Protein AF-A0A0N1H1H0-F1 (afdb_monomer_lite)

Organism: NCBI:txid1664694

pLDDT: mean 88.91, std 13.63, range [34.69, 98.0]

Foldseek 3Di:
DDALPDPDPVSVVVLVVLLVQLLVCLVVVAQGPDDLPPDDADPPDLLSLLVRLSSLLNVLSCVQHVVDPDDSVVVLVVSVVVDPDAFPDWDCDPPAIATHDPDLSVLSSLLSSLLSCLSPPVPCLLVSLSSLCNSQLNDPDLVSNVSSLSSNLSSLLNDDDPRVLVVSLVSQVVCCVVNVDDCVVSNVSSCVSVVVPPPPPPPD

Secondary structure (DSSP, 8-state):
---TTS--HHHHHHHHHHHHHHHHHHHHT---SS--TT-----SSHHHHHHHHHHHHHHHHHHHHH------HHHHHHHHHH-----SEEE--SSS-EEE-SSHHHHHHHHHHHHHHHHH-GGGHHHHHHHHHHHHHT---HHHHHHHHHHHHHHGGG--SHHHHHHHHHHHHHHHHHH----HHHHHHHHHHTT-TTTTSS--

Sequence (204 aa):
MPIFSDKSLKAAGFWNFLRKDITYALIHECPLKLRLERASSQPISDDDIANSMTLLLGRAINVVFGGHEDNVLPDIMEWRGTLSKQPFSRIDDRPFPTVRMIQDSQVAAMQYFYLAMCLLQPEERVESALEIYGLSMCSESVPVLVNSYGAMVFAAKWLQSSEEQQTLVDFLRSSERKTGWAVGALVSKLKEGWGESGAAALNR

Structure (mmCIF, N/CA/C/O backbone):
data_AF-A0A0N1H1H0-F1
#
_entry.id   AF-A0A0N1H1H0-F1
#
loop_
_atom_site.group_PDB
_atom_site.id
_atom_site.type_symbol
_atom_site.label_atom_id
_atom_site.label_alt_id
_atom_site.label_comp_id
_atom_site.label_asym_id
_atom_site.label_entity_id
_atom_site.label_seq_id
_atom_site.pdbx_PDB_ins_code
_atom_site.Cartn_x
_atom_site.Cartn_y
_atom_site.Cartn_z
_atom_site.occupancy
_atom_site.B_iso_or_equiv
_atom_site.auth_seq_id
_atom_site.auth_comp_id
_atom_site.auth_asym_id
_atom_site.auth_atom_id
_atom_site.pdbx_PDB_model_num
ATOM 1 N N . MET A 1 1 ? 11.788 -2.627 -27.299 1.00 42.31 1 MET A N 1
ATOM 2 C CA . MET A 1 1 ? 11.121 -3.247 -26.126 1.00 42.31 1 MET A CA 1
ATOM 3 C C . MET A 1 1 ? 10.892 -2.124 -25.122 1.00 42.31 1 MET A C 1
ATOM 5 O O . MET A 1 1 ? 11.832 -1.347 -24.996 1.00 42.31 1 MET A O 1
ATOM 9 N N . PRO A 1 2 ? 9.701 -1.905 -24.526 1.00 41.34 2 PRO A N 1
ATOM 10 C CA . PRO A 1 2 ? 9.495 -0.688 -23.751 1.00 41.34 2 PRO A CA 1
ATOM 11 C C . PRO A 1 2 ? 10.211 -0.828 -22.408 1.00 41.34 2 PRO A C 1
ATOM 13 O O . PRO A 1 2 ? 9.693 -1.406 -21.463 1.00 41.34 2 PRO A O 1
ATOM 16 N N . ILE A 1 3 ? 11.436 -0.320 -22.362 1.00 47.41 3 ILE A N 1
ATOM 17 C CA . ILE A 1 3 ? 12.075 0.106 -21.127 1.00 47.41 3 ILE A CA 1
ATOM 18 C C . ILE A 1 3 ? 11.236 1.301 -20.671 1.00 47.41 3 ILE A C 1
ATOM 20 O O . ILE A 1 3 ? 11.179 2.314 -21.369 1.00 47.41 3 ILE A O 1
ATOM 24 N N . PHE A 1 4 ? 10.509 1.172 -19.563 1.00 51.25 4 PHE A N 1
ATOM 25 C CA . PHE A 1 4 ? 9.648 2.245 -19.063 1.00 51.25 4 PHE A CA 1
ATOM 26 C C . PHE A 1 4 ? 10.472 3.298 -18.307 1.00 51.25 4 PHE A C 1
ATOM 28 O O . PHE A 1 4 ? 10.167 3.605 -17.167 1.00 51.25 4 PHE A O 1
ATOM 35 N N . SER A 1 5 ? 11.516 3.843 -18.941 1.00 52.38 5 SER A N 1
ATOM 36 C CA . SER A 1 5 ? 12.121 5.124 -18.534 1.00 52.38 5 SER A CA 1
ATOM 37 C C . SER A 1 5 ? 11.560 6.297 -19.351 1.00 52.38 5 SER A C 1
ATOM 39 O O . SER A 1 5 ? 11.982 7.441 -19.195 1.00 52.38 5 SER A O 1
ATOM 41 N N . ASP A 1 6 ? 10.662 6.011 -20.296 1.00 57.25 6 ASP A N 1
ATOM 42 C CA . ASP A 1 6 ? 10.101 7.004 -21.196 1.00 57.25 6 ASP A CA 1
ATOM 43 C C . ASP A 1 6 ? 8.863 7.633 -20.549 1.00 57.25 6 ASP A C 1
ATOM 45 O O . ASP A 1 6 ? 7.927 6.915 -20.179 1.00 57.25 6 ASP A O 1
ATOM 49 N N . LYS A 1 7 ? 8.814 8.970 -20.474 1.00 69.75 7 LYS A N 1
ATOM 50 C CA . LYS A 1 7 ? 7.661 9.779 -20.014 1.00 69.75 7 LYS A CA 1
ATOM 51 C C . LYS A 1 7 ? 6.474 9.703 -20.992 1.00 69.75 7 LYS A C 1
ATOM 53 O O . LYS A 1 7 ? 5.724 10.658 -21.184 1.00 69.75 7 LYS A O 1
ATOM 58 N N . SER A 1 8 ? 6.316 8.561 -21.648 1.00 83.81 8 SER A N 1
ATOM 59 C CA . SER A 1 8 ? 5.290 8.277 -22.630 1.00 83.81 8 SER A CA 1
ATOM 60 C C . SER A 1 8 ? 3.933 8.077 -21.961 1.00 83.81 8 SER A C 1
ATOM 62 O O . SER A 1 8 ? 3.815 7.527 -20.862 1.00 83.81 8 SER A O 1
ATOM 64 N N . LEU A 1 9 ? 2.872 8.423 -22.688 1.00 86.81 9 LEU A N 1
ATOM 65 C CA . LEU A 1 9 ? 1.498 8.149 -22.264 1.00 86.81 9 LEU A CA 1
ATOM 66 C C . LEU A 1 9 ? 1.256 6.650 -22.005 1.00 86.81 9 LEU A C 1
ATOM 68 O O . LEU A 1 9 ? 0.475 6.290 -21.129 1.00 86.81 9 LEU A O 1
ATOM 72 N N . LYS A 1 10 ? 1.952 5.767 -22.736 1.00 85.69 10 LYS A N 1
ATOM 73 C CA . LYS A 1 10 ? 1.869 4.312 -22.542 1.00 85.69 10 LYS A CA 1
ATOM 74 C C . LYS A 1 10 ? 2.446 3.888 -21.193 1.00 85.69 10 LYS A C 1
ATOM 76 O O . LYS A 1 10 ? 1.816 3.094 -20.503 1.00 85.69 10 LYS A O 1
ATOM 81 N N . ALA A 1 11 ? 3.605 4.432 -20.816 1.00 85.81 1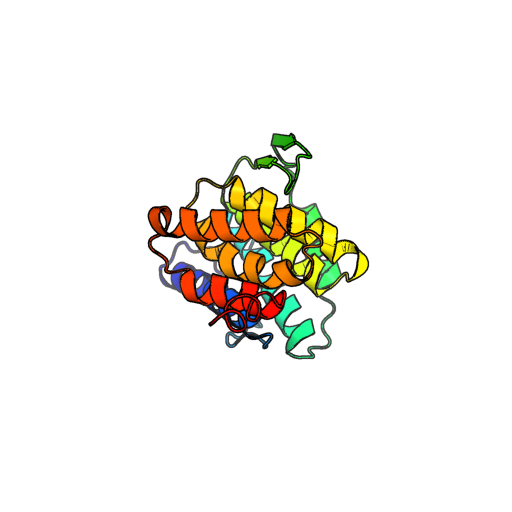1 ALA A N 1
ATOM 82 C CA . ALA A 1 11 ? 4.215 4.183 -19.513 1.00 85.81 11 ALA A CA 1
ATOM 83 C C . ALA A 1 11 ? 3.314 4.694 -18.383 1.00 85.81 11 ALA A C 1
ATOM 85 O O . ALA A 1 11 ? 2.981 3.944 -17.469 1.00 85.81 11 ALA A O 1
ATOM 86 N N . ALA A 1 12 ? 2.835 5.937 -18.491 1.00 87.38 12 ALA A N 1
ATOM 87 C CA . ALA A 1 12 ? 1.912 6.515 -17.515 1.00 87.38 12 ALA A CA 1
ATOM 88 C C . ALA A 1 12 ? 0.623 5.683 -17.377 1.00 87.38 12 ALA A C 1
ATOM 90 O O . ALA A 1 12 ? 0.168 5.407 -16.267 1.00 87.38 12 ALA A O 1
ATOM 91 N N . GLY A 1 13 ? 0.061 5.231 -18.503 1.00 91.56 13 GLY A N 1
ATOM 92 C CA . GLY A 1 13 ? -1.091 4.335 -18.531 1.00 91.56 13 GLY A CA 1
ATOM 93 C C . GLY A 1 13 ? -0.819 3.017 -17.809 1.00 91.56 13 GLY A C 1
ATOM 94 O O . GLY A 1 13 ? -1.602 2.635 -16.944 1.00 91.56 13 GLY A O 1
ATOM 95 N N . PHE A 1 14 ? 0.303 2.356 -18.109 1.00 92.12 14 PHE A N 1
ATOM 96 C CA . PHE A 1 14 ? 0.701 1.108 -17.454 1.00 92.12 14 PHE A CA 1
ATOM 97 C C . PHE A 1 14 ? 0.767 1.259 -15.931 1.00 92.12 14 PHE A C 1
ATOM 99 O O . PHE A 1 14 ? 0.106 0.505 -15.220 1.00 92.12 14 PHE A O 1
ATOM 106 N N . TRP A 1 15 ? 1.489 2.264 -15.430 1.00 92.38 15 TRP A N 1
ATOM 107 C CA . TRP A 1 15 ? 1.638 2.475 -13.989 1.00 92.38 15 TRP A CA 1
ATOM 108 C C . TRP A 1 15 ? 0.308 2.803 -13.303 1.00 92.38 15 TRP A C 1
ATOM 110 O O . TRP A 1 15 ? 0.037 2.307 -12.211 1.00 92.38 15 TRP A O 1
ATOM 120 N N . ASN A 1 16 ? -0.562 3.581 -13.951 1.00 93.00 16 ASN A N 1
ATOM 121 C CA . ASN A 1 16 ? -1.897 3.868 -13.426 1.00 93.00 16 ASN A CA 1
ATOM 122 C C . ASN A 1 16 ? -2.787 2.621 -13.372 1.00 93.00 16 ASN A C 1
ATOM 124 O O . ASN A 1 16 ? -3.485 2.413 -12.381 1.00 93.00 16 ASN A O 1
ATOM 128 N N . PHE A 1 17 ? -2.766 1.779 -14.409 1.00 95.06 17 PHE A N 1
ATOM 129 C CA . PHE A 1 17 ? -3.505 0.517 -14.396 1.00 95.06 17 PHE A CA 1
ATOM 130 C C . PHE A 1 17 ? -2.948 -0.455 -13.358 1.00 95.06 17 PHE A C 1
ATOM 132 O O . PHE A 1 17 ? -3.734 -1.077 -12.651 1.00 95.06 17 PHE A O 1
ATOM 139 N N . LEU A 1 18 ? -1.625 -0.531 -13.202 1.00 96.19 18 LEU A N 1
ATOM 140 C CA . LEU A 1 18 ? -0.994 -1.394 -12.209 1.00 96.19 18 LEU A CA 1
ATOM 141 C C . LEU A 1 18 ? -1.384 -1.020 -10.779 1.00 96.19 18 LEU A C 1
ATOM 143 O O . LEU A 1 18 ? -1.781 -1.891 -10.015 1.00 96.19 18 LEU A O 1
ATOM 147 N N . ARG A 1 19 ? -1.354 0.267 -10.416 1.00 96.31 19 ARG A N 1
ATOM 148 C CA . ARG A 1 19 ? -1.768 0.703 -9.068 1.00 96.31 19 ARG A CA 1
ATOM 149 C C . ARG A 1 19 ? -3.254 0.443 -8.793 1.00 96.31 19 ARG A C 1
ATOM 151 O O . ARG A 1 19 ? -3.622 0.088 -7.673 1.00 96.31 19 ARG A O 1
ATOM 158 N N . LYS A 1 20 ? -4.107 0.553 -9.819 1.00 95.81 20 LYS A N 1
ATOM 159 C CA . LYS A 1 20 ? -5.527 0.177 -9.719 1.00 95.81 20 LYS A CA 1
ATOM 160 C C . LYS A 1 20 ? -5.718 -1.329 -9.544 1.00 95.81 20 LYS A C 1
ATOM 162 O O . LYS A 1 20 ? -6.525 -1.732 -8.714 1.00 95.81 20 LYS A O 1
ATOM 167 N N . ASP A 1 21 ? -4.977 -2.141 -10.292 1.00 97.50 21 ASP A N 1
ATOM 168 C CA . ASP A 1 21 ? -5.016 -3.602 -10.179 1.00 97.50 21 ASP A CA 1
ATOM 169 C C . ASP A 1 21 ? -4.500 -4.068 -8.809 1.00 97.50 21 ASP A C 1
ATOM 171 O O . ASP A 1 21 ? -5.129 -4.908 -8.181 1.00 97.50 21 ASP A O 1
ATOM 175 N N . ILE A 1 22 ? -3.447 -3.435 -8.276 1.00 97.88 22 ILE A N 1
ATOM 176 C CA . ILE A 1 22 ? -2.980 -3.631 -6.892 1.00 97.88 22 ILE A CA 1
ATOM 177 C C . ILE A 1 22 ? -4.095 -3.310 -5.894 1.00 97.88 22 ILE A C 1
ATOM 179 O O . ILE A 1 22 ? -4.400 -4.129 -5.035 1.00 97.88 22 ILE A O 1
ATOM 183 N N . THR A 1 23 ? -4.745 -2.149 -6.019 1.00 96.31 23 THR A N 1
ATOM 184 C CA . THR A 1 23 ? -5.858 -1.774 -5.129 1.00 96.31 23 THR A CA 1
ATOM 185 C C . THR A 1 23 ? -6.976 -2.817 -5.169 1.00 96.31 23 THR A C 1
ATOM 187 O O . THR A 1 23 ? -7.460 -3.245 -4.123 1.00 96.31 23 THR A O 1
ATOM 190 N N . TYR A 1 24 ? -7.355 -3.267 -6.367 1.00 95.94 24 TYR A N 1
ATOM 191 C CA . TYR A 1 24 ? -8.354 -4.315 -6.547 1.00 95.94 24 TYR A CA 1
ATOM 192 C C . TYR A 1 24 ? -7.913 -5.640 -5.906 1.00 95.94 24 TYR A C 1
ATOM 194 O O . TYR A 1 24 ? -8.664 -6.228 -5.130 1.00 95.94 24 TYR A O 1
ATOM 202 N N . ALA A 1 25 ? -6.688 -6.087 -6.182 1.00 97.81 25 ALA A N 1
ATOM 203 C CA . ALA A 1 25 ? -6.115 -7.323 -5.661 1.00 97.81 25 ALA A CA 1
ATOM 204 C C . ALA A 1 25 ? -6.046 -7.349 -4.133 1.00 97.81 25 ALA A C 1
ATOM 206 O O . ALA A 1 25 ? -6.356 -8.368 -3.531 1.00 97.81 25 ALA A O 1
ATOM 207 N N . LEU A 1 26 ? -5.709 -6.226 -3.500 1.00 96.81 26 LEU A N 1
ATOM 208 C CA . LEU A 1 26 ? -5.694 -6.097 -2.043 1.00 96.81 26 LEU A CA 1
ATOM 209 C C . LEU A 1 26 ? -7.101 -6.155 -1.447 1.00 96.81 26 LEU A C 1
ATOM 211 O O . LEU A 1 26 ? -7.328 -6.840 -0.455 1.00 96.81 26 LEU A O 1
ATOM 215 N N . ILE A 1 27 ? -8.061 -5.458 -2.062 1.00 93.38 27 ILE A N 1
ATOM 216 C CA . ILE A 1 27 ? -9.451 -5.452 -1.593 1.00 93.38 27 ILE A CA 1
ATOM 217 C C . ILE A 1 27 ? -10.078 -6.839 -1.743 1.00 93.38 27 ILE A C 1
ATOM 219 O O . ILE A 1 27 ? -10.870 -7.235 -0.891 1.00 9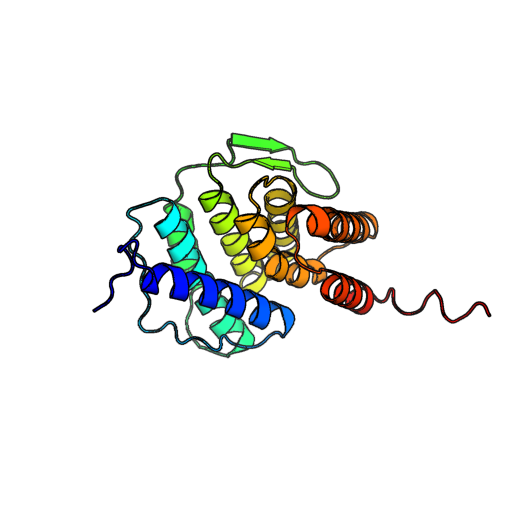3.38 27 ILE A O 1
ATOM 223 N N . HIS A 1 28 ? -9.774 -7.563 -2.816 1.00 94.69 28 HIS A N 1
ATOM 224 C CA . HIS A 1 28 ? -10.394 -8.852 -3.127 1.00 94.69 28 HIS A CA 1
ATOM 225 C C . HIS A 1 28 ? -9.526 -10.066 -2.787 1.00 9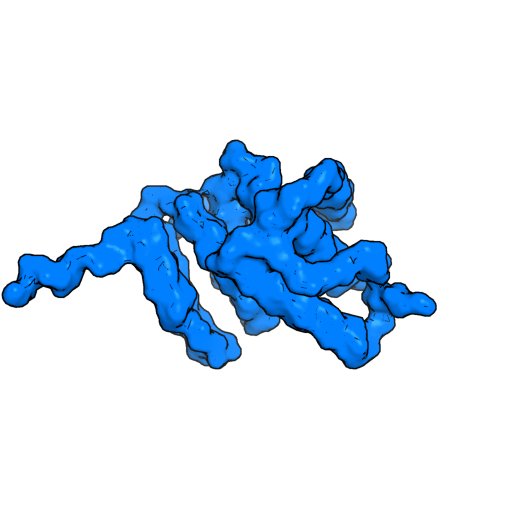4.69 28 HIS A C 1
ATOM 227 O O . HIS A 1 28 ? -9.971 -11.186 -3.018 1.00 94.69 28 HIS A O 1
ATOM 233 N N . GLU A 1 29 ? -8.328 -9.847 -2.244 1.00 95.94 29 GLU A N 1
ATOM 234 C CA . GLU A 1 29 ? -7.357 -10.882 -1.865 1.00 95.94 29 GLU A CA 1
ATOM 235 C C . GLU A 1 29 ? -7.122 -11.892 -2.990 1.00 95.94 29 GLU A C 1
ATOM 237 O O . GLU A 1 29 ? -7.221 -13.105 -2.822 1.00 95.94 29 GLU A O 1
ATOM 242 N N . CYS A 1 30 ? -6.860 -11.364 -4.184 1.00 97.31 30 CYS A N 1
ATOM 243 C CA . CYS A 1 30 ? -6.686 -12.149 -5.397 1.00 97.31 30 CYS A CA 1
ATOM 244 C C . CYS A 1 30 ? -5.378 -11.773 -6.106 1.00 97.31 30 CYS A C 1
ATOM 246 O O . CYS A 1 30 ? -4.884 -10.661 -5.914 1.00 97.31 30 CYS A O 1
ATOM 248 N N . PRO A 1 31 ? -4.819 -12.643 -6.965 1.00 97.38 31 PRO A N 1
ATOM 249 C CA . PRO A 1 31 ? -3.650 -12.281 -7.757 1.00 97.38 31 PRO A CA 1
ATOM 250 C C . PRO A 1 31 ? -3.970 -11.132 -8.721 1.00 97.38 31 PRO A C 1
ATOM 252 O O . PRO A 1 31 ? -5.133 -10.916 -9.099 1.00 97.38 31 PRO A O 1
ATOM 255 N N . LEU A 1 32 ? -2.922 -10.428 -9.148 1.00 96.88 32 LEU A N 1
ATOM 256 C CA . LEU A 1 32 ? -3.025 -9.366 -10.145 1.00 96.88 32 LEU A CA 1
ATOM 257 C C . LEU A 1 32 ? -3.578 -9.901 -11.469 1.00 96.88 32 LEU A C 1
ATOM 259 O O . LEU A 1 32 ? -3.315 -11.035 -11.877 1.00 96.88 32 LEU A O 1
ATOM 263 N N . LYS A 1 33 ? -4.334 -9.062 -12.179 1.00 94.62 33 LYS A N 1
ATOM 264 C CA . LYS A 1 33 ? -4.789 -9.349 -13.547 1.00 94.62 33 LYS A CA 1
ATOM 265 C C . LYS A 1 33 ? -3.720 -8.999 -14.577 1.00 94.62 33 LYS A C 1
ATOM 267 O O . LYS A 1 33 ? -3.675 -9.597 -15.655 1.00 94.62 33 LYS A O 1
ATOM 272 N N . LEU A 1 34 ? -2.861 -8.038 -14.258 1.00 92.69 34 LEU A N 1
ATOM 273 C CA . LEU A 1 34 ? -1.738 -7.638 -15.089 1.00 92.69 34 LEU A CA 1
ATOM 274 C C . LEU A 1 34 ? -0.570 -8.616 -14.959 1.00 92.69 34 LEU A C 1
ATOM 276 O O . LEU A 1 34 ? -0.154 -9.002 -13.869 1.00 92.69 34 LEU A O 1
ATOM 280 N N . ARG A 1 35 ? 0.012 -8.969 -16.107 1.00 88.31 35 ARG A N 1
ATOM 281 C CA . ARG A 1 35 ? 1.215 -9.804 -16.174 1.00 88.31 35 ARG A CA 1
ATOM 282 C C . ARG A 1 35 ? 2.462 -8.940 -16.028 1.00 88.31 35 ARG A C 1
ATOM 284 O O . ARG A 1 35 ? 2.692 -8.049 -16.845 1.00 88.31 35 ARG A O 1
ATOM 291 N N . LEU A 1 36 ? 3.279 -9.237 -15.019 1.00 88.69 36 LEU A N 1
ATOM 292 C CA . LEU A 1 36 ? 4.469 -8.446 -14.676 1.00 88.69 36 LEU A CA 1
ATOM 293 C C . LEU A 1 36 ? 5.773 -8.956 -15.303 1.00 88.69 36 LEU A C 1
ATOM 295 O O . LEU A 1 36 ? 6.770 -8.246 -15.262 1.00 88.69 36 LEU A O 1
ATOM 299 N N . GLU A 1 37 ? 5.775 -10.143 -15.915 1.00 79.00 37 GLU A N 1
ATOM 300 C CA . GLU A 1 37 ? 6.967 -10.831 -16.457 1.00 79.00 37 GLU A CA 1
ATOM 301 C C . GLU A 1 37 ? 7.827 -9.963 -17.391 1.00 79.00 37 GLU A C 1
ATOM 303 O O . GLU A 1 37 ? 9.030 -10.163 -17.518 1.00 79.00 37 GLU A O 1
ATOM 308 N N . ARG A 1 38 ? 7.200 -9.003 -18.078 1.00 73.94 38 ARG A N 1
ATOM 309 C CA . ARG A 1 38 ? 7.849 -8.141 -19.077 1.00 73.94 38 ARG A CA 1
ATOM 310 C C . ARG A 1 38 ? 8.059 -6.708 -18.600 1.00 73.94 38 ARG A C 1
ATOM 312 O O . ARG A 1 38 ? 8.552 -5.890 -19.373 1.00 73.94 38 ARG A O 1
ATOM 319 N N . ALA A 1 39 ? 7.631 -6.385 -17.384 1.00 79.31 39 ALA A N 1
ATOM 320 C CA . ALA A 1 39 ? 7.737 -5.046 -16.838 1.00 79.31 39 ALA A CA 1
ATOM 321 C C . ALA A 1 39 ? 9.040 -4.909 -16.049 1.00 79.31 39 ALA A C 1
ATOM 323 O O . ALA A 1 39 ? 9.332 -5.698 -15.151 1.00 79.31 39 ALA A O 1
ATOM 324 N N . SER A 1 40 ? 9.810 -3.879 -16.377 1.00 76.94 40 SER A N 1
ATOM 325 C CA . SER A 1 40 ? 10.980 -3.464 -15.616 1.00 76.94 40 SER A CA 1
ATOM 326 C C . SER A 1 40 ? 10.987 -1.946 -15.479 1.00 76.94 40 SER A C 1
ATOM 328 O O . SER A 1 40 ? 10.507 -1.221 -16.354 1.00 76.94 40 SER A O 1
ATOM 330 N N . SER A 1 41 ? 11.517 -1.480 -14.352 1.00 74.25 41 SER A N 1
ATOM 331 C CA . SER A 1 41 ? 11.815 -0.075 -14.094 1.00 74.25 41 SER A CA 1
ATOM 332 C C . SER A 1 41 ? 13.321 0.041 -13.887 1.00 74.25 41 SER A C 1
ATOM 334 O O . SER A 1 41 ? 13.898 -0.774 -13.165 1.00 74.25 41 SER A O 1
ATOM 336 N N . GLN A 1 42 ? 13.962 1.012 -14.535 1.00 72.06 42 GLN A N 1
ATOM 337 C CA . GLN A 1 42 ? 15.353 1.361 -14.250 1.00 72.06 42 GLN A CA 1
ATOM 338 C C . GLN A 1 42 ? 15.339 2.573 -13.319 1.00 72.06 42 GLN A C 1
ATOM 340 O O . GLN A 1 42 ? 14.753 3.577 -13.713 1.00 72.06 42 GLN A O 1
ATOM 345 N N . PRO A 1 43 ? 15.948 2.513 -12.120 1.00 73.06 43 PRO A N 1
ATOM 346 C CA . PRO A 1 43 ? 15.847 3.564 -11.106 1.00 73.06 43 PRO A CA 1
ATOM 347 C C . PRO A 1 43 ? 16.708 4.784 -11.477 1.00 73.06 43 PRO A C 1
ATOM 349 O O . PRO A 1 43 ? 17.737 5.048 -10.863 1.00 73.06 43 PRO A O 1
ATOM 352 N N . ILE A 1 44 ? 16.314 5.502 -12.530 1.00 74.62 44 ILE A N 1
ATOM 353 C CA . ILE A 1 44 ? 16.996 6.705 -13.024 1.00 74.62 44 ILE A CA 1
ATOM 354 C C . ILE A 1 44 ? 16.458 7.947 -12.300 1.00 74.62 44 ILE A C 1
ATOM 356 O O . ILE A 1 44 ? 17.213 8.875 -12.016 1.00 74.62 44 ILE A O 1
ATOM 360 N N . SER A 1 45 ? 15.161 7.962 -11.987 1.00 80.25 45 SER A N 1
ATOM 361 C CA . SER A 1 45 ? 14.480 9.037 -11.261 1.00 80.25 45 SER A CA 1
ATOM 362 C C . SER A 1 45 ? 13.804 8.548 -9.976 1.00 80.25 45 SER A C 1
ATOM 364 O O . SER A 1 45 ? 13.596 7.349 -9.784 1.00 80.25 45 SER A O 1
ATOM 366 N N . ASP A 1 46 ? 13.405 9.479 -9.103 1.00 80.69 46 ASP A N 1
ATOM 367 C CA . ASP A 1 46 ? 12.655 9.144 -7.884 1.00 80.69 46 ASP A CA 1
ATOM 368 C C . ASP A 1 46 ? 11.313 8.448 -8.202 1.00 80.69 46 ASP A C 1
ATOM 370 O O . ASP A 1 46 ? 10.884 7.549 -7.476 1.00 80.69 46 ASP A O 1
ATOM 374 N N . ASP A 1 47 ? 10.668 8.808 -9.317 1.00 83.06 47 ASP A N 1
ATOM 375 C CA . ASP A 1 47 ? 9.450 8.137 -9.790 1.00 83.06 47 ASP A CA 1
ATOM 376 C C . ASP A 1 47 ? 9.737 6.697 -10.231 1.00 83.06 47 ASP A C 1
ATOM 378 O O . ASP A 1 47 ? 8.932 5.797 -9.985 1.00 83.06 47 ASP A O 1
ATOM 382 N N . ASP A 1 48 ? 10.902 6.448 -10.831 1.00 85.69 48 ASP A N 1
ATOM 383 C CA . ASP A 1 48 ? 11.312 5.103 -11.237 1.00 85.69 48 ASP A CA 1
ATOM 384 C C . ASP A 1 48 ? 11.600 4.196 -10.036 1.00 85.69 48 ASP A C 1
ATOM 386 O O . ASP A 1 48 ? 11.328 2.993 -10.104 1.00 85.69 48 ASP A O 1
ATOM 390 N N . ILE A 1 49 ? 12.089 4.771 -8.930 1.00 86.94 49 ILE A N 1
ATOM 391 C CA . ILE A 1 49 ? 12.257 4.081 -7.641 1.00 86.94 49 ILE A CA 1
ATOM 392 C C . ILE A 1 49 ? 10.890 3.698 -7.053 1.00 86.94 49 ILE A C 1
ATOM 394 O O . ILE A 1 49 ? 10.707 2.577 -6.577 1.00 86.94 49 ILE A O 1
ATOM 398 N N . ALA A 1 50 ? 9.89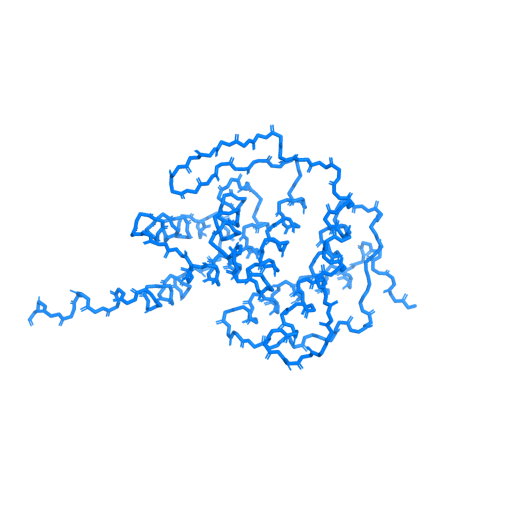3 4.583 -7.124 1.00 90.69 50 ALA A N 1
ATOM 399 C CA . ALA A 1 50 ? 8.532 4.254 -6.694 1.00 90.69 50 ALA A CA 1
ATOM 400 C C . ALA A 1 50 ? 7.875 3.198 -7.602 1.00 90.69 50 ALA A C 1
ATOM 402 O O . ALA A 1 50 ? 7.164 2.298 -7.142 1.00 90.69 50 ALA A O 1
ATOM 403 N N . ASN A 1 51 ? 8.131 3.277 -8.907 1.00 92.81 51 ASN A N 1
ATOM 404 C CA . ASN A 1 51 ? 7.667 2.310 -9.895 1.00 92.81 51 ASN A CA 1
ATOM 405 C C . ASN A 1 51 ? 8.305 0.925 -9.696 1.00 92.81 51 ASN A C 1
ATOM 407 O O . ASN A 1 51 ? 7.608 -0.085 -9.811 1.00 92.81 51 ASN A O 1
ATOM 411 N N . SER A 1 52 ? 9.596 0.847 -9.353 1.00 93.19 52 SER A N 1
ATOM 412 C CA . SER A 1 52 ? 10.246 -0.437 -9.064 1.00 93.19 52 SER A CA 1
ATOM 413 C C . SER A 1 52 ? 9.642 -1.105 -7.827 1.00 93.19 52 SER A C 1
ATOM 415 O O . SER A 1 52 ? 9.295 -2.283 -7.901 1.00 93.19 52 SER A O 1
ATOM 417 N N . MET A 1 53 ? 9.365 -0.354 -6.754 1.00 95.12 53 MET A N 1
ATOM 418 C CA . MET A 1 53 ? 8.641 -0.903 -5.597 1.00 95.12 53 MET A CA 1
ATOM 419 C C . MET A 1 53 ? 7.215 -1.333 -5.946 1.00 95.12 53 MET A C 1
ATOM 421 O O . MET A 1 53 ? 6.737 -2.356 -5.468 1.00 95.12 53 MET A O 1
ATOM 425 N N . THR A 1 54 ? 6.538 -0.597 -6.832 1.00 96.06 54 THR A N 1
ATOM 426 C CA . THR A 1 54 ? 5.204 -0.979 -7.326 1.00 96.06 54 THR A CA 1
ATOM 427 C C . THR A 1 54 ? 5.232 -2.355 -8.010 1.00 96.06 54 THR A C 1
ATOM 429 O O . THR A 1 54 ? 4.326 -3.162 -7.802 1.00 96.06 54 THR A O 1
ATOM 432 N N . LEU A 1 55 ? 6.277 -2.660 -8.793 1.00 95.88 55 LEU A N 1
ATOM 433 C CA . LEU A 1 55 ? 6.452 -3.986 -9.402 1.00 95.88 55 LEU A CA 1
ATOM 434 C C . LEU A 1 55 ? 6.734 -5.073 -8.362 1.00 95.88 55 LEU A C 1
ATOM 436 O O . LEU A 1 55 ? 6.145 -6.150 -8.445 1.00 95.88 55 LEU A O 1
ATOM 440 N N . LEU A 1 56 ? 7.614 -4.798 -7.396 1.00 96.25 56 LEU A N 1
ATOM 441 C CA . LEU A 1 56 ? 7.965 -5.747 -6.337 1.00 96.25 56 LEU A CA 1
ATOM 442 C C . LEU A 1 56 ? 6.754 -6.096 -5.468 1.00 96.25 56 LEU A C 1
ATOM 444 O O . LEU A 1 56 ? 6.499 -7.273 -5.219 1.00 96.25 56 LEU A O 1
ATOM 448 N N . LEU A 1 57 ? 5.945 -5.101 -5.099 1.00 97.94 57 LEU A N 1
ATOM 449 C CA . LEU A 1 57 ? 4.677 -5.327 -4.409 1.00 97.94 57 LEU A CA 1
ATOM 450 C C . LEU A 1 57 ? 3.734 -6.196 -5.250 1.00 97.94 57 LEU A C 1
ATOM 452 O O . LEU A 1 57 ? 3.126 -7.129 -4.735 1.00 97.94 57 LEU A O 1
ATOM 456 N N . GLY A 1 58 ? 3.623 -5.925 -6.551 1.00 97.19 58 GLY A N 1
ATOM 457 C CA . GLY A 1 58 ? 2.783 -6.733 -7.429 1.00 97.19 58 GLY A CA 1
ATOM 458 C C . GLY A 1 58 ? 3.217 -8.202 -7.507 1.00 97.19 58 GLY A C 1
ATOM 459 O O . GLY A 1 58 ? 2.375 -9.099 -7.537 1.00 97.19 58 GLY A O 1
ATOM 460 N N . ARG A 1 59 ? 4.528 -8.466 -7.470 1.00 96.12 59 ARG A N 1
ATOM 461 C CA . ARG A 1 59 ? 5.071 -9.828 -7.349 1.00 96.12 59 ARG A CA 1
ATOM 462 C C . ARG A 1 59 ? 4.737 -10.445 -5.990 1.00 96.12 59 ARG A C 1
ATOM 464 O O . ARG A 1 59 ? 4.254 -11.570 -5.965 1.00 96.12 59 ARG A O 1
ATOM 471 N N . ALA A 1 60 ? 4.896 -9.706 -4.890 1.00 97.31 60 ALA A N 1
ATOM 472 C CA . ALA A 1 60 ? 4.522 -10.169 -3.549 1.00 97.31 60 ALA A CA 1
ATOM 473 C C . ALA A 1 60 ? 3.038 -10.556 -3.457 1.00 97.31 60 ALA A C 1
ATOM 475 O O . ALA A 1 60 ? 2.702 -11.605 -2.914 1.00 97.31 60 ALA A O 1
ATOM 476 N N . ILE A 1 61 ? 2.151 -9.763 -4.062 1.00 97.94 61 ILE A N 1
ATOM 477 C CA . ILE A 1 61 ? 0.719 -10.071 -4.178 1.00 97.94 61 ILE A CA 1
ATOM 478 C C . ILE A 1 61 ? 0.495 -11.393 -4.927 1.00 97.94 61 ILE A C 1
ATOM 480 O O . ILE A 1 61 ? -0.299 -12.218 -4.485 1.00 97.94 61 ILE A O 1
ATOM 484 N N . ASN A 1 62 ? 1.198 -11.628 -6.039 1.00 96.56 62 ASN A N 1
ATOM 485 C CA . ASN A 1 62 ? 1.070 -12.876 -6.800 1.00 96.56 62 ASN A CA 1
ATOM 486 C C . ASN A 1 62 ? 1.648 -14.095 -6.064 1.00 96.56 62 ASN A C 1
ATOM 488 O O . ASN A 1 62 ? 1.109 -15.189 -6.202 1.00 96.56 62 ASN A O 1
ATOM 492 N N . VAL A 1 63 ? 2.695 -13.921 -5.256 1.00 95.44 63 VAL A N 1
ATOM 493 C CA . VAL A 1 63 ? 3.204 -14.971 -4.357 1.00 95.44 63 VAL A CA 1
ATOM 494 C C . VAL A 1 63 ? 2.140 -15.326 -3.319 1.00 95.44 63 VAL A C 1
ATOM 496 O O . VAL A 1 63 ? 1.727 -16.479 -3.230 1.00 95.44 63 VAL A O 1
ATOM 499 N N . VAL A 1 64 ? 1.616 -14.328 -2.600 1.00 96.50 64 VAL A N 1
ATOM 500 C CA . VAL A 1 64 ? 0.693 -14.553 -1.476 1.00 96.50 64 VAL A CA 1
ATOM 501 C C . VAL A 1 64 ? -0.703 -14.999 -1.924 1.00 96.50 64 VAL A C 1
ATOM 503 O O . VAL A 1 64 ? -1.254 -15.930 -1.343 1.00 96.50 64 VAL A O 1
ATOM 506 N N . PHE A 1 65 ? -1.293 -14.370 -2.944 1.00 96.44 65 PHE A N 1
ATOM 507 C CA . PHE A 1 65 ? -2.665 -14.673 -3.388 1.00 96.44 65 PHE A CA 1
ATOM 508 C C . PHE A 1 65 ? -2.737 -15.553 -4.638 1.00 96.44 65 PHE A C 1
ATOM 510 O O . PHE A 1 65 ? -3.787 -16.129 -4.920 1.00 96.44 65 PHE A O 1
ATOM 517 N N . GLY A 1 66 ? -1.658 -15.642 -5.416 1.00 92.88 66 GLY A N 1
ATOM 518 C CA . GLY A 1 66 ? -1.590 -16.460 -6.631 1.00 92.88 66 GLY A CA 1
ATOM 519 C C . GLY A 1 66 ? -0.866 -17.794 -6.454 1.00 92.88 66 GLY A C 1
ATOM 520 O O . GLY A 1 66 ? -0.939 -18.623 -7.356 1.00 92.88 66 GLY A O 1
ATOM 521 N N . GLY A 1 67 ? -0.177 -18.009 -5.327 1.00 87.25 67 GLY A N 1
ATOM 522 C CA . GLY A 1 67 ? 0.594 -19.228 -5.076 1.00 87.25 67 GLY A CA 1
ATOM 523 C C . GLY A 1 67 ? 1.847 -19.356 -5.946 1.00 87.25 67 GLY A C 1
ATOM 524 O O . GLY A 1 67 ? 2.283 -20.471 -6.220 1.00 87.25 67 GLY A O 1
ATOM 525 N N . HIS A 1 68 ? 2.406 -18.238 -6.422 1.00 87.94 68 HIS A N 1
ATOM 526 C CA . HIS A 1 68 ? 3.693 -18.250 -7.121 1.00 87.94 68 HIS A CA 1
ATOM 527 C C . HIS A 1 68 ? 4.822 -18.646 -6.156 1.00 87.94 68 HIS A C 1
ATOM 529 O O . HIS A 1 68 ? 4.857 -18.178 -5.022 1.00 87.94 68 HIS A O 1
ATOM 535 N N . GLU A 1 69 ? 5.770 -19.463 -6.623 1.00 85.00 69 GLU A N 1
ATOM 536 C CA . GLU A 1 69 ? 6.894 -19.967 -5.812 1.00 85.00 69 GLU A CA 1
ATOM 537 C C . GLU A 1 69 ? 8.065 -18.969 -5.680 1.00 85.00 69 GLU A C 1
ATOM 539 O O . GLU A 1 69 ? 9.067 -19.263 -5.028 1.00 85.00 69 GLU A O 1
ATOM 544 N N . ASP A 1 70 ? 7.959 -17.785 -6.289 1.00 86.56 70 ASP A N 1
ATOM 545 C CA . ASP A 1 70 ? 9.023 -16.780 -6.288 1.00 86.56 70 ASP A CA 1
ATOM 546 C C . ASP A 1 70 ? 9.297 -16.242 -4.870 1.00 86.56 70 ASP A C 1
ATOM 548 O O . ASP A 1 70 ? 8.397 -15.763 -4.179 1.00 86.56 70 ASP A O 1
ATOM 552 N N . ASN A 1 71 ? 10.565 -16.226 -4.446 1.00 90.31 71 ASN A N 1
ATOM 553 C CA . ASN A 1 71 ? 10.966 -15.516 -3.231 1.00 90.31 71 ASN A CA 1
ATOM 554 C C . ASN A 1 71 ? 11.339 -14.066 -3.562 1.00 90.31 71 ASN A C 1
ATOM 556 O O . ASN A 1 71 ? 12.474 -13.776 -3.928 1.00 90.31 71 ASN A O 1
ATOM 560 N N . VAL A 1 72 ? 10.376 -13.157 -3.417 1.00 95.00 72 VAL A N 1
ATOM 561 C CA . VAL A 1 72 ? 10.547 -11.725 -3.723 1.00 95.00 72 VAL A CA 1
ATOM 562 C C . VAL A 1 72 ? 11.133 -10.906 -2.562 1.00 95.00 72 VAL A C 1
ATOM 564 O O . VAL A 1 72 ? 11.531 -9.758 -2.753 1.00 95.00 72 VAL A O 1
ATOM 567 N N . LEU A 1 73 ? 11.206 -11.463 -1.348 1.00 96.00 73 LEU A N 1
ATOM 568 C CA . LEU A 1 73 ? 11.672 -10.724 -0.169 1.00 96.00 73 LEU A CA 1
ATOM 569 C C . LEU A 1 73 ? 13.116 -10.191 -0.311 1.00 96.00 73 LEU A C 1
ATOM 571 O O . LEU A 1 73 ? 13.329 -9.025 0.026 1.00 96.00 73 LEU A O 1
ATOM 575 N N . PRO A 1 74 ? 14.097 -10.955 -0.841 1.00 96.44 74 PRO A N 1
ATOM 576 C CA . PRO A 1 74 ? 15.448 -10.442 -1.068 1.00 96.44 74 PRO A CA 1
ATOM 577 C C . PRO A 1 74 ? 15.477 -9.214 -1.984 1.00 96.44 74 PRO A C 1
ATOM 579 O O . PRO A 1 74 ? 16.122 -8.230 -1.636 1.00 96.44 74 PRO A O 1
ATOM 582 N N . ASP A 1 75 ? 14.721 -9.230 -3.086 1.00 94.69 75 ASP A N 1
ATOM 583 C CA . ASP A 1 75 ? 14.640 -8.104 -4.027 1.00 94.69 75 ASP A CA 1
ATOM 584 C C . ASP A 1 75 ? 14.046 -6.850 -3.358 1.00 94.69 75 ASP A C 1
ATOM 586 O O . ASP A 1 75 ? 14.475 -5.726 -3.616 1.00 94.69 75 ASP A O 1
ATOM 590 N N . ILE A 1 76 ? 13.055 -7.031 -2.475 1.00 95.69 76 ILE A N 1
ATOM 591 C CA . ILE A 1 76 ? 12.444 -5.944 -1.690 1.00 95.69 76 ILE A CA 1
ATOM 592 C C . ILE A 1 76 ? 13.454 -5.345 -0.709 1.00 95.69 76 ILE A C 1
ATOM 594 O O . ILE A 1 76 ? 13.532 -4.122 -0.568 1.00 95.69 76 ILE A O 1
ATOM 598 N N . MET A 1 77 ? 14.242 -6.188 -0.045 1.00 95.12 77 MET A N 1
ATOM 599 C CA . MET A 1 77 ? 15.269 -5.742 0.898 1.00 95.12 77 MET A CA 1
ATOM 600 C C . MET A 1 77 ? 16.441 -5.060 0.190 1.00 95.12 77 MET A C 1
ATOM 602 O O . MET A 1 77 ? 16.922 -4.025 0.655 1.00 95.12 77 MET A O 1
ATOM 606 N N . GLU A 1 78 ? 16.859 -5.578 -0.966 1.00 93.69 78 GLU A N 1
ATOM 607 C CA . GLU A 1 78 ? 17.840 -4.921 -1.830 1.00 93.69 78 GLU A CA 1
ATOM 608 C C . GLU A 1 78 ? 17.325 -3.547 -2.268 1.00 93.69 78 GLU A C 1
ATOM 610 O O . GLU A 1 78 ? 18.010 -2.537 -2.088 1.00 93.69 78 GLU A O 1
ATOM 615 N N . TRP A 1 79 ? 16.077 -3.482 -2.745 1.00 93.12 79 TRP A N 1
ATOM 616 C CA . TRP A 1 79 ? 15.428 -2.225 -3.098 1.00 93.12 79 TRP A CA 1
ATOM 617 C C . TRP A 1 79 ? 15.406 -1.244 -1.920 1.00 93.12 79 TRP A C 1
ATOM 619 O O . TRP A 1 79 ? 15.753 -0.072 -2.090 1.00 93.12 79 TRP A O 1
ATOM 629 N N . ARG A 1 80 ? 15.089 -1.706 -0.704 1.00 92.69 80 ARG A N 1
ATOM 630 C CA . ARG A 1 80 ? 15.079 -0.866 0.503 1.00 92.69 80 ARG A CA 1
ATOM 631 C C . ARG A 1 80 ? 16.452 -0.264 0.804 1.00 92.69 80 ARG A C 1
ATOM 633 O O . ARG A 1 80 ? 16.509 0.865 1.300 1.00 92.69 80 ARG A O 1
ATOM 640 N N . GLY A 1 81 ? 17.528 -0.985 0.484 1.00 88.06 81 GLY A N 1
ATOM 641 C CA . GLY A 1 81 ? 18.911 -0.518 0.591 1.00 88.06 81 GLY A CA 1
ATOM 642 C C . GLY A 1 81 ? 19.275 0.593 -0.402 1.00 88.06 81 GLY A C 1
ATOM 643 O O . GLY A 1 81 ? 20.170 1.387 -0.122 1.00 88.06 81 GLY A O 1
ATOM 644 N N . THR A 1 82 ? 18.558 0.711 -1.526 1.00 83.19 82 THR A N 1
ATOM 645 C CA . THR A 1 82 ? 18.783 1.784 -2.518 1.00 83.19 82 THR A CA 1
ATOM 646 C C . THR A 1 82 ? 18.257 3.149 -2.061 1.00 83.19 82 THR A C 1
ATOM 648 O O . THR A 1 82 ? 18.719 4.192 -2.532 1.00 83.19 82 THR A O 1
ATOM 651 N N . LEU A 1 83 ? 17.313 3.171 -1.114 1.00 80.31 83 LEU A N 1
ATOM 652 C CA . LEU A 1 83 ? 16.750 4.400 -0.565 1.00 80.31 83 LEU A CA 1
ATOM 653 C C . LEU A 1 83 ? 17.695 5.020 0.468 1.00 80.31 83 LEU A C 1
ATOM 655 O O . LEU A 1 83 ? 17.716 4.642 1.638 1.00 80.31 83 LEU A O 1
ATOM 659 N N . SER A 1 84 ? 18.432 6.042 0.035 1.00 68.94 84 SER A N 1
ATOM 660 C CA . SER A 1 84 ? 19.356 6.801 0.887 1.00 68.94 84 SER A CA 1
ATOM 661 C C . SER A 1 84 ? 18.671 7.757 1.872 1.00 68.94 84 SER A C 1
ATOM 663 O O . SER A 1 84 ? 19.318 8.237 2.802 1.00 68.94 84 SER A O 1
ATOM 665 N N . LYS A 1 85 ? 17.380 8.066 1.686 1.00 68.56 85 LYS A N 1
ATOM 666 C CA . LYS A 1 85 ? 16.687 9.117 2.448 1.00 68.56 85 LYS A CA 1
ATOM 667 C C . LYS A 1 85 ? 15.758 8.510 3.501 1.00 68.56 85 LYS A C 1
ATOM 669 O O . LYS A 1 85 ? 14.751 7.891 3.168 1.00 68.56 85 LYS A O 1
ATOM 674 N N . GLN A 1 86 ? 16.107 8.719 4.767 1.00 77.62 86 GLN A N 1
ATOM 675 C CA . GLN A 1 86 ? 15.210 8.525 5.908 1.00 77.62 86 GLN A CA 1
ATOM 676 C C . GLN A 1 86 ? 14.117 9.611 5.912 1.00 77.62 86 GLN A C 1
ATOM 678 O O . GLN A 1 86 ? 14.299 10.651 5.263 1.00 77.62 86 GLN A O 1
ATOM 683 N N . PRO A 1 87 ? 13.001 9.416 6.640 1.00 86.00 87 PRO A N 1
ATOM 684 C CA . PRO A 1 87 ? 12.052 10.493 6.897 1.00 86.00 87 PRO A CA 1
ATOM 685 C C . PRO A 1 87 ? 12.775 11.731 7.434 1.00 86.00 87 PRO A C 1
ATOM 687 O O . PRO A 1 87 ? 13.637 11.617 8.305 1.00 86.00 87 PRO A O 1
ATOM 690 N N . PHE A 1 88 ? 12.435 12.919 6.927 1.00 89.50 88 PHE A N 1
ATOM 691 C CA . PHE A 1 88 ? 13.040 14.157 7.437 1.00 89.50 88 PHE A CA 1
ATOM 692 C C . PHE A 1 88 ? 12.431 14.566 8.783 1.00 89.50 88 PHE A C 1
ATOM 694 O O . PHE A 1 88 ? 13.038 15.311 9.547 1.00 89.50 88 PHE A O 1
ATOM 701 N N . SER A 1 89 ? 11.216 14.093 9.064 1.00 91.12 89 SER A N 1
ATOM 702 C CA . SER A 1 89 ? 10.541 14.261 10.341 1.00 91.12 89 SER A CA 1
ATOM 703 C C . SER A 1 89 ? 9.757 12.995 10.656 1.00 91.12 89 SER A C 1
ATOM 705 O O . SER A 1 89 ? 9.021 12.479 9.809 1.00 91.12 89 SER A O 1
ATOM 707 N N . ARG A 1 90 ? 9.946 12.503 11.880 1.00 93.25 90 ARG A N 1
ATOM 708 C CA . ARG A 1 90 ? 9.196 11.399 12.460 1.00 93.25 90 ARG A CA 1
ATOM 709 C C . ARG A 1 90 ? 8.835 11.752 13.895 1.00 93.25 90 ARG A C 1
ATOM 711 O O . ARG A 1 90 ? 9.708 12.173 14.653 1.00 93.25 90 ARG A O 1
ATOM 718 N N . ILE A 1 91 ? 7.570 11.572 14.245 1.00 93.81 91 ILE A N 1
ATOM 719 C CA . ILE A 1 91 ? 7.082 11.647 15.619 1.00 93.81 91 ILE A CA 1
ATOM 720 C C . ILE A 1 91 ? 6.275 10.375 15.851 1.00 93.81 91 ILE A C 1
ATOM 722 O O . ILE A 1 91 ? 5.350 10.097 15.096 1.00 93.81 91 ILE A O 1
ATOM 726 N N . ASP A 1 92 ? 6.651 9.594 16.859 1.00 90.94 92 ASP A N 1
ATOM 727 C CA . ASP A 1 92 ? 5.891 8.411 17.257 1.00 90.94 92 ASP A CA 1
ATOM 728 C C . ASP A 1 92 ? 4.729 8.857 18.160 1.00 90.94 92 ASP A C 1
ATOM 730 O O . ASP A 1 92 ? 4.833 8.876 19.388 1.00 90.94 92 ASP A O 1
ATOM 734 N N . ASP A 1 93 ? 3.641 9.303 17.535 1.00 85.88 93 ASP A N 1
ATOM 735 C CA . ASP A 1 93 ? 2.375 9.653 18.172 1.00 85.88 93 ASP A CA 1
ATOM 736 C C . ASP A 1 93 ? 1.317 8.545 18.029 1.00 85.88 93 ASP A C 1
ATOM 738 O O . ASP A 1 93 ? 1.519 7.500 17.405 1.00 85.88 93 ASP A O 1
ATOM 742 N N . ARG A 1 94 ? 0.192 8.746 18.720 1.00 84.31 94 ARG A N 1
ATOM 743 C CA . ARG A 1 94 ? -0.959 7.840 18.735 1.00 84.31 94 ARG A CA 1
ATOM 744 C C . ARG A 1 94 ? -2.144 8.531 18.047 1.00 84.31 94 ARG A C 1
ATOM 746 O O . ARG A 1 94 ? -2.305 9.737 18.229 1.00 84.31 94 ARG A O 1
ATOM 753 N N . PRO A 1 95 ? -2.985 7.794 17.304 1.00 90.94 95 PRO A N 1
ATOM 754 C CA . PRO A 1 95 ? -2.924 6.342 17.105 1.00 90.94 95 PRO A CA 1
ATOM 755 C C . PRO A 1 95 ? -1.941 5.883 16.015 1.00 90.94 95 PRO A C 1
ATOM 757 O O . PRO A 1 95 ? -1.588 4.708 15.995 1.00 90.94 95 PRO A O 1
ATOM 760 N N . PHE A 1 96 ? -1.472 6.784 15.148 1.00 95.06 96 PHE A N 1
ATOM 761 C CA . PHE A 1 96 ? -0.512 6.490 14.078 1.00 95.06 96 PHE A CA 1
ATOM 762 C C . PHE A 1 96 ? 0.655 7.473 14.130 1.00 95.06 96 PHE A C 1
ATOM 764 O O . PHE A 1 96 ? 0.409 8.627 14.472 1.00 95.06 96 PHE A O 1
ATOM 771 N N . PRO A 1 97 ? 1.874 7.058 13.738 1.00 95.25 97 PRO A N 1
ATOM 772 C CA . PRO A 1 97 ? 3.026 7.944 13.723 1.00 95.25 97 PRO A CA 1
ATOM 773 C C . PRO A 1 97 ? 2.877 9.044 12.667 1.00 95.25 97 PRO A C 1
ATOM 775 O O . PRO A 1 97 ? 2.392 8.821 11.559 1.00 95.25 97 PRO A O 1
ATOM 778 N N . THR A 1 98 ? 3.409 10.221 12.948 1.00 94.38 98 THR A N 1
ATOM 779 C CA . THR A 1 98 ? 3.563 11.301 11.981 1.00 94.38 98 THR A CA 1
ATOM 780 C C . THR A 1 98 ? 4.873 11.096 11.225 1.00 94.38 98 THR A C 1
ATOM 782 O O . THR A 1 98 ? 5.955 11.317 11.774 1.00 94.38 98 THR A O 1
ATOM 785 N N . VAL A 1 99 ? 4.795 10.704 9.948 1.00 93.88 99 VAL A N 1
ATOM 786 C CA . VAL A 1 99 ? 5.968 10.425 9.101 1.00 93.88 99 VAL A CA 1
ATOM 787 C C . VAL A 1 99 ? 5.978 11.344 7.886 1.00 93.88 99 VAL A C 1
ATOM 789 O O . VAL A 1 99 ? 5.061 11.321 7.066 1.00 93.88 99 VAL A O 1
ATOM 792 N N . ARG A 1 100 ? 7.037 12.148 7.735 1.00 92.50 100 ARG A N 1
ATOM 793 C CA . ARG A 1 100 ? 7.180 13.080 6.610 1.00 92.50 100 ARG A CA 1
ATOM 794 C C . ARG A 1 100 ? 8.419 12.769 5.777 1.00 92.50 100 ARG A C 1
ATOM 796 O O . ARG A 1 100 ? 9.545 12.737 6.277 1.00 92.50 100 ARG A O 1
ATOM 803 N N . MET A 1 101 ? 8.191 12.588 4.480 1.00 91.69 101 MET A N 1
ATOM 804 C CA . MET A 1 101 ? 9.227 12.389 3.466 1.00 91.69 101 MET A CA 1
ATOM 805 C C . MET A 1 101 ? 9.405 13.661 2.639 1.00 91.69 101 MET A C 1
ATOM 807 O O . MET A 1 101 ? 8.494 14.479 2.544 1.00 91.69 101 MET A O 1
ATOM 811 N N . ILE A 1 102 ? 10.579 13.821 2.029 1.00 89.81 102 ILE A N 1
ATOM 812 C CA . ILE A 1 102 ? 10.900 15.016 1.235 1.00 89.81 102 ILE A CA 1
ATOM 813 C C . ILE A 1 102 ? 10.081 15.043 -0.063 1.00 89.81 102 ILE A C 1
ATOM 815 O O . ILE A 1 102 ? 9.711 16.114 -0.534 1.00 89.81 102 ILE A O 1
ATOM 819 N N . GLN A 1 103 ? 9.817 13.874 -0.651 1.00 90.00 103 GLN A N 1
ATOM 820 C CA . GLN A 1 103 ? 9.132 13.745 -1.936 1.00 90.00 103 GLN A CA 1
ATOM 821 C C . GLN A 1 103 ? 7.964 12.761 -1.854 1.00 90.00 103 GLN A C 1
ATOM 823 O O . GLN A 1 103 ? 8.059 11.708 -1.225 1.00 90.00 103 GLN A O 1
ATOM 828 N N . ASP A 1 104 ? 6.893 13.068 -2.580 1.00 91.88 104 ASP A N 1
ATOM 829 C CA . ASP A 1 104 ? 5.688 12.236 -2.673 1.00 91.88 104 ASP A CA 1
ATOM 830 C C . ASP A 1 104 ? 5.960 10.832 -3.223 1.00 91.88 104 ASP A C 1
ATOM 832 O O . ASP A 1 104 ? 5.389 9.852 -2.744 1.00 91.88 104 ASP A O 1
ATOM 836 N N . SER A 1 105 ? 6.865 10.716 -4.199 1.00 90.81 105 SER A N 1
ATOM 837 C CA . SER A 1 105 ? 7.288 9.429 -4.762 1.00 90.81 105 SER A CA 1
ATOM 838 C C . SER A 1 105 ? 7.884 8.514 -3.692 1.00 90.81 105 SER A C 1
ATOM 840 O O . SER A 1 105 ? 7.640 7.310 -3.707 1.00 90.81 105 SER A O 1
ATOM 842 N N . GLN A 1 106 ? 8.585 9.080 -2.706 1.00 91.69 106 GLN A N 1
ATOM 843 C CA . GLN A 1 106 ? 9.129 8.329 -1.578 1.00 91.69 106 GLN A CA 1
ATOM 844 C C . GLN A 1 106 ? 8.030 7.868 -0.625 1.00 91.69 106 GLN A C 1
ATOM 846 O O . GLN A 1 106 ? 8.098 6.746 -0.136 1.00 91.69 106 GLN A O 1
ATOM 851 N N . VAL A 1 107 ? 7.007 8.695 -0.387 1.00 94.19 107 VAL A N 1
ATOM 852 C CA . VAL A 1 107 ? 5.839 8.288 0.410 1.00 94.19 107 VAL A CA 1
ATOM 853 C C . VAL A 1 107 ? 5.145 7.100 -0.257 1.00 94.19 107 VAL A C 1
ATOM 855 O O . VAL A 1 107 ? 4.952 6.072 0.387 1.00 94.19 107 VAL A O 1
ATOM 858 N N . ALA A 1 108 ? 4.847 7.202 -1.558 1.00 93.69 108 ALA A N 1
ATOM 859 C CA . ALA A 1 108 ? 4.217 6.124 -2.321 1.00 93.69 108 ALA A CA 1
ATOM 860 C C . ALA A 1 108 ? 5.058 4.837 -2.312 1.00 93.69 108 ALA A C 1
ATOM 862 O O . ALA A 1 108 ? 4.536 3.741 -2.112 1.00 93.69 108 ALA A O 1
ATOM 863 N N . ALA A 1 109 ? 6.372 4.971 -2.498 1.00 94.12 109 ALA A N 1
ATOM 864 C CA . ALA A 1 109 ? 7.294 3.850 -2.460 1.00 94.12 109 ALA A CA 1
ATOM 865 C C . ALA A 1 109 ? 7.316 3.168 -1.082 1.00 94.12 109 ALA A C 1
ATOM 867 O O . ALA A 1 109 ? 7.179 1.951 -0.994 1.00 94.12 109 ALA A O 1
ATOM 868 N N . MET A 1 110 ? 7.432 3.946 -0.003 1.00 95.50 110 MET A N 1
ATOM 869 C CA . MET A 1 110 ? 7.483 3.415 1.361 1.00 95.50 110 MET A CA 1
ATOM 870 C C . MET A 1 110 ? 6.159 2.775 1.791 1.00 95.50 110 MET A C 1
ATOM 872 O O . MET A 1 110 ? 6.179 1.730 2.433 1.00 95.50 110 MET A O 1
ATOM 876 N N . GLN A 1 111 ? 5.010 3.323 1.385 1.00 95.94 111 GLN A N 1
ATOM 877 C CA . GLN A 1 111 ? 3.707 2.685 1.618 1.00 95.94 111 GLN A CA 1
ATOM 878 C C . GLN A 1 111 ? 3.650 1.284 1.002 1.00 95.94 111 GLN A C 1
ATOM 880 O O . GLN A 1 111 ? 3.178 0.341 1.633 1.00 95.94 111 GLN A O 1
ATOM 885 N N . TYR A 1 112 ? 4.148 1.132 -0.227 1.00 97.25 112 TYR A N 1
ATOM 886 C CA . TYR A 1 112 ? 4.173 -0.161 -0.910 1.00 97.25 112 TYR A CA 1
ATOM 887 C C . TYR A 1 112 ? 5.228 -1.113 -0.351 1.00 97.25 112 TYR A C 1
ATOM 889 O O . TYR A 1 112 ? 4.985 -2.317 -0.326 1.00 97.25 112 TYR A O 1
ATOM 897 N N . PHE A 1 113 ? 6.349 -0.591 0.147 1.00 97.19 113 PHE A N 1
ATOM 898 C CA . PHE A 1 113 ? 7.319 -1.370 0.912 1.00 97.19 113 PHE A CA 1
ATOM 899 C C . PHE A 1 113 ? 6.681 -1.975 2.164 1.00 97.19 113 PHE A C 1
ATOM 901 O O . PHE A 1 113 ? 6.645 -3.195 2.289 1.00 97.19 113 PHE A O 1
ATOM 908 N N . TYR A 1 114 ? 6.098 -1.155 3.044 1.00 97.69 114 TYR A N 1
ATOM 909 C CA . TYR A 1 114 ? 5.469 -1.653 4.271 1.00 97.69 114 TYR A CA 1
ATOM 910 C C . TYR A 1 114 ? 4.283 -2.574 3.986 1.00 97.69 114 TYR A C 1
ATOM 912 O O . TYR A 1 114 ? 4.086 -3.566 4.679 1.00 97.69 114 TYR A O 1
ATOM 920 N N . LEU A 1 115 ? 3.535 -2.332 2.910 1.00 97.88 115 LEU A N 1
ATOM 921 C CA . LEU A 1 115 ? 2.491 -3.259 2.488 1.00 97.88 115 LEU A CA 1
ATOM 922 C C . LEU A 1 115 ? 3.059 -4.623 2.061 1.00 97.88 115 LEU A C 1
ATOM 924 O O . LEU A 1 115 ? 2.467 -5.657 2.375 1.00 97.88 115 LEU A O 1
ATOM 928 N N . ALA A 1 116 ? 4.200 -4.648 1.369 1.00 98.00 116 ALA A N 1
ATOM 929 C CA . ALA A 1 116 ? 4.878 -5.896 1.037 1.00 98.00 116 ALA A CA 1
ATOM 930 C C . ALA A 1 116 ? 5.382 -6.614 2.301 1.00 98.00 116 ALA A C 1
ATOM 932 O O . ALA A 1 116 ? 5.257 -7.835 2.390 1.00 98.00 116 ALA A O 1
ATOM 933 N N . MET A 1 117 ? 5.846 -5.867 3.307 1.00 97.81 117 MET A N 1
ATOM 934 C CA . MET A 1 117 ? 6.185 -6.416 4.624 1.00 97.81 117 MET A CA 1
ATOM 935 C C . MET A 1 117 ? 4.956 -7.019 5.317 1.00 97.81 117 MET A C 1
ATOM 937 O O . MET A 1 117 ? 5.012 -8.170 5.735 1.00 97.81 117 MET A O 1
ATOM 941 N N . CYS A 1 118 ? 3.799 -6.342 5.320 1.00 97.00 118 CYS A N 1
ATOM 942 C CA . CYS A 1 118 ? 2.553 -6.925 5.836 1.00 97.00 118 CYS A CA 1
ATOM 943 C C . CYS A 1 118 ? 2.191 -8.255 5.145 1.00 97.00 118 CYS A C 1
ATOM 945 O O . CYS A 1 118 ? 1.681 -9.184 5.780 1.00 97.00 118 CYS A O 1
ATOM 947 N N . LEU A 1 119 ? 2.418 -8.353 3.832 1.00 96.69 119 LEU A N 1
ATOM 948 C CA . LEU A 1 119 ? 2.128 -9.559 3.056 1.00 96.69 119 LEU A CA 1
ATOM 949 C C . LEU A 1 119 ? 3.086 -10.709 3.403 1.00 96.69 119 LEU A C 1
ATOM 951 O O . LEU A 1 119 ? 2.627 -11.834 3.610 1.00 96.69 119 LEU A O 1
ATOM 955 N N . LEU A 1 120 ? 4.388 -10.427 3.485 1.00 96.50 120 LEU A N 1
ATOM 956 C CA . LEU A 1 120 ? 5.451 -11.438 3.501 1.00 96.50 120 LEU A CA 1
ATOM 957 C C . LEU A 1 120 ? 6.043 -11.733 4.886 1.00 96.50 120 LEU A C 1
ATOM 959 O O . LEU A 1 120 ? 6.645 -12.790 5.057 1.00 96.50 120 LEU A O 1
ATOM 963 N N . GLN A 1 121 ? 5.902 -10.833 5.860 1.00 96.56 121 GLN A N 1
ATOM 964 C CA . GLN A 1 121 ? 6.506 -10.928 7.197 1.00 96.56 121 GLN A CA 1
ATOM 965 C C . GLN A 1 121 ? 5.414 -10.807 8.273 1.00 96.56 121 GLN A C 1
ATOM 967 O O . GLN A 1 121 ? 5.061 -9.701 8.690 1.00 96.56 121 GLN A O 1
ATOM 972 N N . PRO A 1 122 ? 4.803 -11.932 8.698 1.00 94.56 122 PRO A N 1
ATOM 973 C CA . PRO A 1 122 ? 3.713 -11.937 9.671 1.00 94.56 122 PRO A CA 1
ATOM 974 C C . PRO A 1 122 ? 4.005 -11.199 10.981 1.00 94.56 122 PRO A C 1
ATOM 976 O O . PRO A 1 122 ? 3.106 -10.572 11.538 1.00 94.56 122 PRO A O 1
ATOM 979 N N . GLU A 1 123 ? 5.243 -11.283 11.446 1.00 95.56 123 GLU A N 1
ATOM 980 C CA . GLU A 1 123 ? 5.766 -10.676 12.666 1.00 95.56 123 GLU A CA 1
ATOM 981 C C . GLU A 1 123 ? 5.891 -9.151 12.603 1.00 95.56 123 GLU A C 1
ATOM 983 O O . GLU A 1 123 ? 5.870 -8.526 13.653 1.00 95.56 123 GLU A O 1
ATOM 988 N N . GLU A 1 124 ? 5.954 -8.552 11.408 1.00 94.69 124 GLU A N 1
ATOM 989 C CA . GLU A 1 124 ? 6.070 -7.094 11.223 1.00 94.69 124 GLU A CA 1
ATOM 990 C C . GLU A 1 124 ? 4.752 -6.438 10.776 1.00 94.69 124 GLU A C 1
ATOM 992 O O . GLU A 1 124 ? 4.716 -5.258 10.414 1.00 94.69 124 GLU A O 1
ATOM 997 N N . ARG A 1 125 ? 3.651 -7.202 10.725 1.00 95.88 125 ARG A N 1
ATOM 998 C CA . ARG A 1 125 ? 2.372 -6.748 10.148 1.00 95.88 125 ARG A CA 1
ATOM 999 C C . ARG A 1 125 ? 1.782 -5.545 10.858 1.00 95.88 125 ARG A C 1
ATOM 1001 O O . ARG A 1 125 ? 1.239 -4.672 10.185 1.00 95.88 125 ARG A O 1
ATOM 1008 N N . VAL A 1 126 ? 1.849 -5.529 12.186 1.00 95.69 126 VAL A N 1
ATOM 1009 C CA . VAL A 1 126 ? 1.247 -4.468 12.999 1.00 95.69 126 VAL A CA 1
ATOM 1010 C C . VAL A 1 126 ? 2.044 -3.185 12.808 1.00 95.69 126 VAL A C 1
ATOM 1012 O O . VAL A 1 126 ? 1.483 -2.166 12.420 1.00 95.69 126 VAL A O 1
ATOM 1015 N N . GLU A 1 127 ? 3.360 -3.252 12.979 1.00 95.00 127 GLU A N 1
ATOM 1016 C CA . GLU A 1 127 ? 4.278 -2.129 12.813 1.00 95.00 127 GLU A CA 1
ATOM 1017 C C . GLU A 1 127 ? 4.183 -1.559 11.394 1.00 95.00 127 GLU A C 1
ATOM 1019 O O . GLU A 1 127 ? 3.977 -0.360 11.214 1.00 95.00 127 GLU A O 1
ATOM 1024 N N . SER A 1 128 ? 4.221 -2.424 10.378 1.00 96.69 128 SER A N 1
ATOM 1025 C CA . SER A 1 128 ? 4.097 -2.023 8.974 1.00 96.69 128 SER A CA 1
ATOM 1026 C C . SER A 1 128 ? 2.741 -1.385 8.660 1.00 96.69 128 SER A C 1
ATOM 1028 O O . SER A 1 128 ? 2.678 -0.420 7.897 1.00 96.69 128 SER A O 1
ATOM 1030 N N . ALA A 1 129 ? 1.650 -1.870 9.262 1.00 97.06 129 ALA A N 1
ATOM 1031 C CA . ALA A 1 129 ? 0.336 -1.253 9.107 1.00 97.06 129 ALA A CA 1
ATOM 1032 C C . ALA A 1 129 ? 0.334 0.185 9.646 1.00 97.06 129 ALA A C 1
ATOM 1034 O O . ALA A 1 129 ? -0.113 1.096 8.947 1.00 97.06 129 ALA A O 1
ATOM 1035 N N . LEU A 1 130 ? 0.895 0.413 10.840 1.00 96.19 130 LEU A N 1
ATOM 1036 C CA . LEU A 1 130 ? 1.001 1.751 11.433 1.00 96.19 130 LEU A CA 1
ATOM 1037 C C . LEU A 1 130 ? 1.808 2.711 10.545 1.00 96.19 130 LEU A C 1
ATOM 1039 O O . LEU A 1 130 ? 1.393 3.856 10.352 1.00 96.19 130 LEU A O 1
ATOM 1043 N N . GLU A 1 131 ? 2.901 2.243 9.938 1.00 96.06 131 GLU A N 1
ATOM 1044 C CA . GLU A 1 131 ? 3.693 3.038 8.989 1.00 96.06 131 GLU A CA 1
ATOM 1045 C C . GLU A 1 131 ? 2.894 3.436 7.739 1.00 96.06 131 GLU A C 1
ATOM 1047 O O . GLU A 1 131 ? 2.967 4.584 7.294 1.00 96.06 131 GLU A O 1
ATOM 1052 N N . ILE A 1 132 ? 2.085 2.523 7.182 1.00 97.25 132 ILE A N 1
ATOM 1053 C CA . ILE A 1 132 ? 1.217 2.819 6.029 1.00 97.25 132 ILE A CA 1
ATOM 1054 C C . ILE A 1 132 ? 0.257 3.963 6.366 1.00 97.25 132 ILE A C 1
ATOM 1056 O O . ILE A 1 132 ? 0.079 4.874 5.546 1.00 97.25 132 ILE A O 1
ATOM 1060 N N . TYR A 1 133 ? -0.355 3.940 7.553 1.00 97.25 133 TYR A N 1
ATOM 1061 C CA .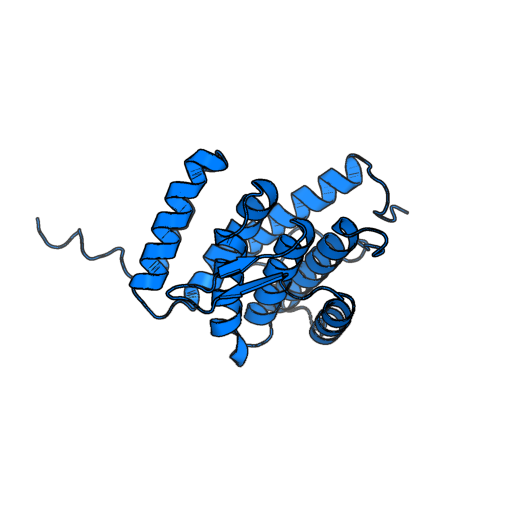 TYR A 1 133 ? -1.257 5.004 7.991 1.00 97.25 133 TYR A CA 1
ATOM 1062 C C . TYR A 1 133 ? -0.517 6.315 8.213 1.00 97.25 133 TYR A C 1
ATOM 1064 O O . TYR A 1 133 ? -0.932 7.331 7.659 1.00 97.25 133 TYR A O 1
ATOM 1072 N N . GLY A 1 134 ? 0.609 6.289 8.927 1.00 96.00 134 GLY A N 1
ATOM 1073 C CA . GLY A 1 134 ? 1.400 7.485 9.199 1.00 96.00 134 GLY A CA 1
ATOM 1074 C C . GLY A 1 134 ? 1.858 8.207 7.933 1.00 96.00 134 GLY A C 1
ATOM 1075 O O . GLY A 1 134 ? 1.644 9.412 7.774 1.00 96.00 134 GLY A O 1
ATOM 1076 N N . LEU A 1 135 ? 2.393 7.450 6.971 1.00 95.81 135 LEU A N 1
ATOM 1077 C CA . LEU A 1 135 ? 2.793 7.959 5.657 1.00 95.81 135 LEU A CA 1
ATOM 1078 C C . LEU A 1 135 ? 1.606 8.516 4.861 1.00 95.81 135 LEU A C 1
ATOM 1080 O O . LEU A 1 135 ? 1.712 9.572 4.237 1.00 95.81 135 LEU A O 1
ATOM 1084 N N . SER A 1 136 ? 0.471 7.811 4.870 1.00 95.38 136 SER A N 1
ATOM 1085 C CA . SER A 1 136 ? -0.725 8.228 4.131 1.00 95.38 136 SER A CA 1
ATOM 1086 C C . SER A 1 136 ? -1.330 9.503 4.700 1.00 95.38 136 SER A C 1
ATOM 1088 O O . SER A 1 136 ? -1.592 10.443 3.955 1.00 95.38 136 SER A O 1
ATOM 1090 N N . MET A 1 137 ? -1.531 9.559 6.014 1.00 94.94 137 MET A N 1
ATOM 1091 C CA . MET A 1 137 ? -2.227 10.665 6.668 1.00 94.94 137 MET A CA 1
ATOM 1092 C C . MET A 1 137 ? -1.412 11.960 6.668 1.00 94.94 137 MET A C 1
ATOM 1094 O O . MET A 1 137 ? -1.988 13.047 6.659 1.00 94.94 137 MET A O 1
ATOM 1098 N N . CYS A 1 138 ? -0.083 11.856 6.593 1.00 94.25 138 CYS A N 1
ATOM 1099 C CA . CYS A 1 138 ? 0.808 13.008 6.480 1.00 94.25 138 CYS A CA 1
ATOM 1100 C C . CYS A 1 138 ? 0.992 13.519 5.043 1.00 94.25 138 CYS A C 1
ATOM 1102 O O . CYS A 1 138 ? 1.607 14.571 4.853 1.00 94.25 138 CYS A O 1
ATOM 1104 N N . SER A 1 139 ? 0.501 12.797 4.030 1.00 92.75 139 SER A N 1
ATOM 1105 C CA . SER A 1 139 ? 0.698 13.180 2.633 1.00 92.75 139 SER A CA 1
ATOM 1106 C C . SER A 1 139 ? -0.283 14.262 2.186 1.00 92.75 139 SER A C 1
ATOM 1108 O O . SER A 1 139 ? -1.508 14.141 2.295 1.00 92.75 139 SER A O 1
ATOM 1110 N N . GLU A 1 140 ? 0.251 15.318 1.575 1.00 92.06 140 GLU A N 1
ATOM 1111 C CA . GLU A 1 140 ? -0.578 16.336 0.933 1.00 92.06 140 GLU A CA 1
ATOM 1112 C C . GLU A 1 140 ? -0.967 15.974 -0.509 1.00 92.06 140 GLU A C 1
ATOM 1114 O O . GLU A 1 140 ? -1.885 16.578 -1.070 1.00 92.06 140 GLU A O 1
ATOM 1119 N N . SER A 1 141 ? -0.354 14.934 -1.066 1.00 94.44 141 SER A N 1
ATOM 1120 C CA . SER A 1 141 ? -0.440 14.564 -2.472 1.00 94.44 141 SER A CA 1
ATOM 1121 C C . SER A 1 141 ? -1.662 13.709 -2.786 1.00 94.44 141 SER A C 1
ATOM 1123 O O . SER A 1 141 ? -1.792 12.576 -2.322 1.00 94.44 141 SER A O 1
ATOM 1125 N N . VAL A 1 142 ? -2.563 14.225 -3.626 1.00 94.62 142 VAL A N 1
ATOM 1126 C CA . VAL A 1 142 ? -3.769 13.490 -4.049 1.00 94.62 142 VAL A CA 1
ATOM 1127 C C . VAL A 1 142 ? -3.432 12.140 -4.705 1.00 94.62 142 VAL A C 1
ATOM 1129 O O . VAL A 1 142 ? -4.057 11.149 -4.326 1.00 94.62 142 VAL A O 1
ATOM 1132 N N . PRO A 1 143 ? -2.448 12.028 -5.624 1.00 92.62 143 PRO A N 1
ATOM 1133 C CA . PRO A 1 143 ? -2.080 10.736 -6.200 1.00 92.62 143 PRO A CA 1
ATOM 1134 C C . PRO A 1 143 ? -1.578 9.722 -5.167 1.00 92.62 143 PRO A C 1
ATOM 1136 O O . PRO A 1 143 ? -1.922 8.547 -5.265 1.00 92.62 143 PRO A O 1
ATOM 1139 N N . VAL A 1 144 ? -0.790 10.154 -4.177 1.00 94.06 144 VAL A N 1
ATOM 1140 C CA . VAL A 1 144 ? -0.300 9.270 -3.105 1.00 94.06 144 VAL A CA 1
ATOM 1141 C C . VAL A 1 144 ? -1.470 8.755 -2.274 1.00 94.06 144 VAL A C 1
ATOM 1143 O O . VAL A 1 144 ? -1.599 7.549 -2.090 1.00 94.06 144 VAL A O 1
ATOM 1146 N N . LEU A 1 145 ? -2.365 9.652 -1.851 1.00 95.06 145 LEU A N 1
ATOM 1147 C CA . LEU A 1 145 ? -3.548 9.305 -1.060 1.00 95.06 145 LEU A CA 1
ATOM 1148 C C . LEU A 1 145 ? -4.458 8.300 -1.769 1.00 95.06 145 LEU A C 1
ATOM 1150 O O . LEU A 1 145 ? -4.851 7.292 -1.189 1.00 95.06 145 LEU A O 1
ATOM 1154 N N . VAL A 1 146 ? -4.780 8.553 -3.039 1.00 94.69 146 VAL A N 1
ATOM 1155 C CA . VAL A 1 146 ? -5.665 7.669 -3.811 1.00 94.69 146 VAL A CA 1
ATOM 1156 C C . VAL A 1 146 ? -5.040 6.286 -3.989 1.00 94.69 146 VAL A C 1
ATOM 1158 O O . VAL A 1 146 ? -5.732 5.277 -3.870 1.00 94.69 146 VAL A O 1
ATOM 1161 N N . ASN A 1 147 ? -3.732 6.226 -4.245 1.00 95.00 147 ASN A N 1
ATOM 1162 C CA . ASN A 1 147 ? -3.025 4.957 -4.405 1.00 95.00 147 ASN A CA 1
ATOM 1163 C C . ASN A 1 147 ? -2.843 4.206 -3.076 1.00 95.00 147 ASN A C 1
ATOM 1165 O O . ASN A 1 147 ? -2.697 2.984 -3.092 1.00 95.00 147 ASN A O 1
ATOM 1169 N N . SER A 1 148 ? -2.892 4.892 -1.930 1.00 95.88 148 SER A N 1
ATOM 1170 C CA . SER A 1 148 ? -2.759 4.245 -0.624 1.00 95.88 148 SER A CA 1
ATOM 1171 C C . SER A 1 148 ? -4.067 3.660 -0.084 1.00 95.88 148 SER A C 1
ATOM 1173 O O . SER A 1 148 ? -4.019 2.856 0.843 1.00 95.88 148 SER A O 1
ATOM 1175 N N . TYR A 1 149 ? -5.232 3.968 -0.671 1.00 95.75 149 TYR A N 1
ATOM 1176 C CA . TYR A 1 149 ? -6.526 3.443 -0.207 1.00 95.75 149 TYR A CA 1
ATOM 1177 C C . TYR A 1 149 ? -6.575 1.913 -0.136 1.00 95.75 149 TYR A C 1
ATOM 1179 O O . TYR A 1 149 ? -7.009 1.369 0.878 1.00 95.75 149 TYR A O 1
ATOM 1187 N N . GLY A 1 150 ? -6.090 1.212 -1.165 1.00 95.19 150 GLY A N 1
ATOM 1188 C CA . GLY A 1 150 ? -6.025 -0.253 -1.146 1.00 95.19 150 GLY A CA 1
ATOM 1189 C C . GLY A 1 150 ? -5.143 -0.784 -0.015 1.00 95.19 150 GLY A C 1
ATOM 1190 O O . GLY A 1 150 ? -5.544 -1.699 0.702 1.00 95.19 150 GLY A O 1
ATOM 1191 N N . ALA A 1 151 ? -3.976 -0.163 0.187 1.00 96.62 151 ALA A N 1
ATOM 1192 C CA . ALA A 1 151 ? -3.040 -0.525 1.247 1.00 96.62 151 ALA A CA 1
ATOM 1193 C C . ALA A 1 151 ? -3.637 -0.287 2.640 1.00 96.62 151 ALA A C 1
ATOM 1195 O O . ALA A 1 151 ? -3.626 -1.189 3.468 1.00 96.62 151 ALA A O 1
ATOM 1196 N N . MET A 1 152 ? -4.222 0.890 2.877 1.00 96.94 152 MET A N 1
ATOM 1197 C CA . MET A 1 152 ? -4.849 1.250 4.151 1.00 96.94 152 MET A CA 1
ATOM 1198 C C . MET A 1 152 ? -6.027 0.339 4.502 1.00 96.94 152 MET A C 1
ATOM 1200 O O . MET A 1 152 ? -6.180 -0.042 5.661 1.00 96.94 152 MET A O 1
ATOM 1204 N N . VAL A 1 153 ? -6.857 -0.022 3.518 1.00 96.25 153 VAL A N 1
ATOM 1205 C CA . VAL A 1 153 ? -8.001 -0.916 3.744 1.00 96.25 153 VAL A CA 1
ATOM 1206 C C . VAL A 1 153 ? -7.542 -2.343 4.022 1.00 96.25 153 VAL A C 1
ATOM 1208 O O . VAL A 1 153 ? -8.092 -3.006 4.895 1.00 96.25 153 VAL A O 1
ATOM 1211 N N . PHE A 1 154 ? -6.522 -2.822 3.312 1.00 96.56 154 PHE A N 1
ATOM 1212 C CA . PHE A 1 154 ? -5.976 -4.154 3.551 1.00 96.56 154 PHE A CA 1
ATOM 1213 C C . PHE A 1 154 ? -5.261 -4.254 4.903 1.00 96.56 154 PHE A C 1
ATOM 1215 O O . PHE A 1 154 ? -5.495 -5.202 5.652 1.00 96.56 154 PHE A O 1
ATOM 1222 N N . ALA A 1 155 ? -4.448 -3.249 5.241 1.00 97.44 155 ALA A N 1
ATOM 1223 C CA . ALA A 1 155 ? -3.701 -3.180 6.493 1.00 97.44 155 ALA A CA 1
ATOM 1224 C C . ALA A 1 155 ? -4.601 -3.073 7.736 1.00 97.44 155 ALA A C 1
ATOM 1226 O O . ALA A 1 155 ? -4.182 -3.396 8.847 1.00 97.44 155 ALA A O 1
ATOM 1227 N N . ALA A 1 156 ? -5.869 -2.696 7.552 1.00 96.75 156 ALA A N 1
ATOM 1228 C CA . ALA A 1 156 ? -6.790 -2.429 8.652 1.00 96.75 156 ALA A CA 1
ATOM 1229 C C . ALA A 1 156 ? -7.170 -3.668 9.463 1.00 96.75 156 ALA A C 1
ATOM 1231 O O . ALA A 1 156 ? -7.665 -3.550 10.583 1.00 96.75 156 ALA A O 1
ATOM 1232 N N . LYS A 1 157 ? -6.905 -4.858 8.919 1.00 94.44 157 LYS A N 1
ATOM 1233 C CA . LYS A 1 157 ? -7.042 -6.141 9.616 1.00 94.44 157 LYS A CA 1
ATOM 1234 C C . LYS A 1 157 ? -6.168 -6.237 10.866 1.00 94.44 157 LYS A C 1
ATOM 1236 O O . LYS A 1 157 ? -6.456 -7.053 11.733 1.00 94.44 157 LYS A O 1
ATOM 1241 N N . TRP A 1 158 ? -5.100 -5.442 10.931 1.00 95.25 158 TRP A N 1
ATOM 1242 C CA . TRP A 1 158 ? -4.119 -5.468 12.015 1.00 95.25 158 TRP A CA 1
ATOM 1243 C C . TRP A 1 158 ? -4.235 -4.287 12.978 1.00 95.25 158 TRP A C 1
ATOM 1245 O O . TRP A 1 158 ? -3.410 -4.175 13.880 1.00 95.25 158 TRP A O 1
ATOM 1255 N N . LEU A 1 159 ? -5.261 -3.440 12.830 1.00 94.62 159 LEU A N 1
ATOM 1256 C CA . LEU A 1 159 ? -5.578 -2.432 13.842 1.00 94.62 159 LEU A CA 1
ATOM 1257 C C . LEU A 1 159 ? -6.102 -3.105 15.108 1.00 94.62 159 LEU A C 1
ATOM 1259 O O . LEU A 1 159 ? -6.969 -3.978 15.049 1.00 94.62 159 LEU A O 1
ATOM 1263 N N . GLN A 1 160 ? -5.575 -2.682 16.250 1.00 90.19 160 GLN A N 1
ATOM 1264 C CA . GLN A 1 160 ? -5.796 -3.325 17.542 1.00 90.19 160 GLN A CA 1
ATOM 1265 C C . GLN A 1 160 ? -6.793 -2.565 18.417 1.00 90.19 160 GLN A C 1
ATOM 1267 O O . GLN A 1 160 ? -7.383 -3.156 19.322 1.00 90.19 160 GLN A O 1
ATOM 1272 N N . SER A 1 161 ? -6.988 -1.266 18.170 1.00 93.31 161 SER A N 1
ATOM 1273 C CA . SER A 1 161 ? -7.831 -0.411 19.009 1.00 93.31 161 SER A CA 1
ATOM 1274 C C . SER A 1 161 ? -8.962 0.266 18.235 1.00 93.31 161 SER A C 1
ATOM 1276 O O . SER A 1 161 ? -8.827 0.614 17.063 1.00 93.31 161 SER A O 1
ATOM 1278 N N . SER A 1 162 ? -10.085 0.518 18.914 1.00 93.69 162 SER A N 1
ATOM 1279 C CA . SER A 1 162 ? -11.195 1.293 18.341 1.00 93.69 162 SER A CA 1
ATOM 1280 C C . SER A 1 162 ? -10.787 2.732 17.997 1.00 93.69 162 SER A C 1
ATOM 1282 O O . SER A 1 162 ? -11.363 3.331 17.097 1.00 93.69 162 SER A O 1
ATOM 1284 N N . GLU A 1 163 ? -9.777 3.285 18.679 1.00 95.50 163 GLU A N 1
ATOM 1285 C CA . GLU A 1 163 ? -9.214 4.608 18.379 1.00 95.50 163 GLU A CA 1
ATOM 1286 C C . GLU A 1 163 ? -8.509 4.631 17.015 1.00 95.50 163 GLU A C 1
ATOM 1288 O O . GLU A 1 163 ? -8.767 5.524 16.205 1.00 95.50 163 GLU A O 1
ATOM 1293 N N . GLU A 1 164 ? -7.673 3.630 16.721 1.00 95.50 164 GLU A N 1
ATOM 1294 C CA . GLU A 1 164 ? -7.043 3.457 15.405 1.00 95.50 164 GLU A CA 1
ATOM 1295 C C . GLU A 1 164 ? -8.100 3.284 14.307 1.00 95.50 164 GLU A C 1
ATOM 1297 O O . GLU A 1 164 ? -8.061 3.962 13.277 1.00 95.50 164 GLU A O 1
ATOM 1302 N N . GLN A 1 165 ? -9.075 2.402 14.547 1.00 96.75 165 GLN A N 1
ATOM 1303 C CA . GLN A 1 165 ? -10.159 2.100 13.611 1.00 96.75 165 GLN A CA 1
ATOM 1304 C C . GLN A 1 165 ? -10.989 3.346 13.281 1.00 96.75 165 GLN A C 1
ATOM 1306 O O . GLN A 1 165 ? -11.218 3.661 12.109 1.00 96.75 165 GLN A O 1
ATOM 1311 N N . GLN A 1 166 ? -11.394 4.097 14.308 1.00 96.75 166 GLN A N 1
ATOM 1312 C CA . GLN A 1 166 ? -12.162 5.327 14.150 1.00 96.75 166 GLN A CA 1
ATOM 1313 C C . GLN A 1 166 ? -11.339 6.415 13.451 1.00 96.75 166 GLN A C 1
ATOM 1315 O O . GLN A 1 166 ? -11.848 7.070 12.540 1.00 96.75 166 GLN A O 1
ATOM 1320 N N . THR A 1 167 ? -10.054 6.546 13.788 1.00 97.06 167 THR A N 1
ATOM 1321 C CA . THR A 1 167 ? -9.158 7.517 13.142 1.00 97.06 167 THR A CA 1
ATOM 1322 C C . THR A 1 167 ? -8.989 7.223 11.653 1.00 97.06 167 THR A C 1
ATOM 1324 O O . THR A 1 167 ? -9.054 8.141 10.834 1.00 97.06 167 THR A O 1
ATOM 1327 N N . LEU A 1 168 ? -8.855 5.950 11.265 1.00 97.25 168 LEU A N 1
ATOM 1328 C CA . LEU A 1 168 ? -8.833 5.560 9.855 1.00 97.25 168 LEU A CA 1
ATOM 1329 C C . LEU A 1 168 ? -10.150 5.904 9.143 1.00 97.25 168 LEU A C 1
ATOM 1331 O O . LEU A 1 168 ? -10.130 6.446 8.035 1.00 97.25 168 LEU A O 1
ATOM 1335 N N . VAL A 1 169 ? -11.298 5.610 9.760 1.00 97.25 169 VAL A N 1
ATOM 1336 C CA . VAL A 1 169 ? -12.617 5.914 9.181 1.00 97.25 169 VAL A CA 1
ATOM 1337 C C . VAL A 1 169 ? -12.801 7.416 8.971 1.00 97.25 169 VAL A C 1
ATOM 1339 O O . VAL A 1 169 ? -13.237 7.836 7.893 1.00 97.25 169 VAL A O 1
ATOM 1342 N N . ASP A 1 170 ? -12.458 8.228 9.968 1.00 96.69 170 ASP A N 1
ATOM 1343 C CA . ASP A 1 170 ? -12.575 9.684 9.889 1.00 96.69 170 ASP A CA 1
ATOM 1344 C C . ASP A 1 170 ? -11.624 10.264 8.847 1.00 96.69 170 ASP A C 1
ATOM 1346 O O . ASP A 1 170 ? -12.032 11.100 8.032 1.00 96.69 170 ASP A O 1
ATOM 1350 N N . PHE A 1 171 ? -10.393 9.753 8.789 1.00 96.56 171 PHE A N 1
ATOM 1351 C CA . PHE A 1 171 ? -9.442 10.124 7.754 1.00 96.56 171 PHE A CA 1
ATOM 1352 C C . PHE A 1 171 ? -9.982 9.820 6.352 1.00 96.56 171 PHE A C 1
ATOM 1354 O O . PHE A 1 171 ? -10.059 10.733 5.526 1.00 96.56 171 PHE A O 1
ATOM 1361 N N . LEU A 1 172 ? -10.423 8.584 6.087 1.00 95.69 172 LEU A N 1
ATOM 1362 C CA . LEU A 1 172 ? -10.965 8.189 4.783 1.00 95.69 172 LEU A CA 1
ATOM 1363 C C . LEU A 1 172 ? -12.121 9.105 4.368 1.00 95.69 172 LEU A C 1
ATOM 1365 O O . LEU A 1 172 ? -12.090 9.664 3.269 1.00 95.69 172 LEU A O 1
ATOM 1369 N N . ARG A 1 173 ? -13.096 9.329 5.259 1.00 95.62 173 ARG A N 1
ATOM 1370 C CA . ARG A 1 173 ? -14.242 10.220 5.003 1.00 95.62 173 ARG A CA 1
ATOM 1371 C C . ARG A 1 173 ? -13.811 11.655 4.724 1.00 95.62 173 ARG A C 1
ATOM 1373 O O . ARG A 1 173 ? -14.344 12.299 3.825 1.00 95.62 173 ARG A O 1
ATOM 1380 N N . SER A 1 174 ? -12.840 12.167 5.478 1.00 94.25 174 SER A N 1
ATOM 1381 C CA . SER A 1 174 ? -12.320 13.518 5.262 1.00 94.25 174 SER A CA 1
ATOM 1382 C C . SER A 1 174 ? -11.593 13.646 3.917 1.00 94.25 174 SER A C 1
ATOM 1384 O O . SER A 1 174 ? -11.691 14.690 3.265 1.00 94.25 174 SER A O 1
ATOM 1386 N N . SER A 1 175 ? -10.928 12.570 3.477 1.00 94.56 175 SER A N 1
ATOM 1387 C CA . SER A 1 175 ? -10.137 12.535 2.248 1.00 94.56 175 SER A CA 1
ATOM 1388 C C . SER A 1 175 ? -10.993 12.594 0.981 1.00 94.56 175 SER A C 1
ATOM 1390 O O . SER A 1 175 ? -10.540 13.156 -0.011 1.00 94.56 175 SER A O 1
ATOM 1392 N N . GLU A 1 176 ? -12.246 12.124 1.020 1.00 93.50 176 GLU A N 1
ATOM 1393 C CA . GLU A 1 176 ? -13.169 12.133 -0.128 1.00 93.50 176 GLU A CA 1
ATOM 1394 C C . GLU A 1 176 ? -13.381 13.545 -0.693 1.00 93.50 176 GLU A C 1
ATOM 1396 O O . GLU A 1 176 ? -13.363 13.740 -1.906 1.00 93.50 176 GLU A O 1
ATOM 1401 N N . ARG A 1 177 ? -13.466 14.567 0.172 1.00 89.12 177 ARG A N 1
ATOM 1402 C CA . ARG A 1 177 ? -13.560 15.971 -0.274 1.00 89.12 177 ARG A CA 1
ATOM 1403 C C . ARG A 1 177 ? -12.311 16.444 -1.013 1.00 89.12 177 ARG A C 1
ATOM 1405 O O . ARG A 1 177 ? -12.410 17.282 -1.902 1.00 89.12 177 ARG A O 1
ATOM 1412 N N . LYS A 1 178 ? -11.142 15.941 -0.615 1.00 90.94 178 LYS A N 1
ATOM 1413 C CA . LYS A 1 178 ? -9.845 16.330 -1.173 1.00 90.94 178 LYS A CA 1
ATOM 1414 C C . LYS A 1 178 ? -9.550 15.599 -2.481 1.00 90.94 178 LYS A C 1
ATOM 1416 O O . LYS A 1 178 ? -8.978 16.188 -3.392 1.00 90.94 178 LYS A O 1
ATOM 1421 N N . THR A 1 179 ? -9.899 14.319 -2.564 1.00 93.31 179 THR A N 1
ATOM 1422 C CA . THR A 1 179 ? -9.540 13.459 -3.696 1.00 93.31 179 THR A CA 1
ATOM 1423 C C . THR A 1 179 ? -10.657 13.336 -4.730 1.00 93.31 179 THR A C 1
ATOM 1425 O O . THR A 1 179 ? -10.373 13.034 -5.887 1.00 93.31 179 THR A O 1
ATOM 1428 N N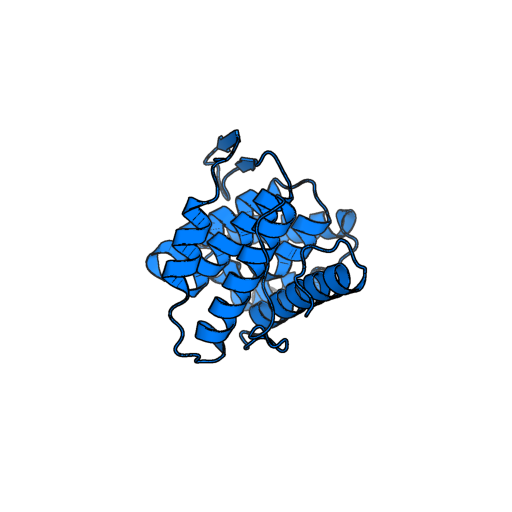 . GLY A 1 180 ? -11.915 13.555 -4.337 1.00 93.12 180 GLY A N 1
ATOM 1429 C CA . GLY A 1 180 ? -13.096 13.295 -5.163 1.00 93.12 180 GLY A CA 1
ATOM 1430 C C . GLY A 1 180 ? -13.416 11.805 -5.338 1.00 93.12 180 GLY A C 1
ATOM 1431 O O . GLY A 1 180 ? -14.317 11.463 -6.101 1.00 93.12 180 GLY A O 1
ATOM 1432 N N . TRP A 1 181 ? -12.687 10.911 -4.663 1.00 92.44 181 TRP A N 1
ATOM 1433 C CA . TRP A 1 181 ? -12.915 9.469 -4.721 1.00 92.44 181 TRP A CA 1
ATOM 1434 C C . TRP A 1 181 ? -13.874 9.037 -3.619 1.00 92.44 181 TRP A C 1
ATOM 1436 O O . TRP A 1 181 ? -13.608 9.261 -2.441 1.00 92.44 181 TRP A O 1
ATOM 1446 N N . ALA A 1 182 ? -14.962 8.371 -4.005 1.00 92.69 182 ALA A N 1
ATOM 1447 C CA . ALA A 1 182 ? -15.931 7.836 -3.059 1.00 92.69 182 ALA A CA 1
ATOM 1448 C C . ALA A 1 182 ? -15.296 6.741 -2.189 1.00 92.69 182 ALA A C 1
ATOM 1450 O O . ALA A 1 182 ? -14.837 5.720 -2.710 1.00 92.69 182 ALA A O 1
ATOM 1451 N N . VAL A 1 183 ? -15.315 6.920 -0.864 1.00 94.38 183 VAL A N 1
ATOM 1452 C CA . VAL A 1 183 ? -14.750 5.938 0.084 1.00 94.38 183 VAL A CA 1
ATOM 1453 C C . VAL A 1 183 ? -15.815 5.137 0.829 1.00 94.38 183 VAL A C 1
ATOM 1455 O O . VAL A 1 183 ? -15.478 4.236 1.594 1.00 94.38 183 VAL A O 1
ATOM 1458 N N . GLY A 1 184 ? -17.102 5.431 0.617 1.00 94.19 184 GLY A N 1
ATOM 1459 C CA . GLY A 1 184 ? -18.206 4.822 1.369 1.00 94.19 184 GLY A CA 1
ATOM 1460 C C . GLY A 1 184 ? -18.173 3.290 1.382 1.00 94.19 184 GLY A C 1
ATOM 1461 O O . GLY A 1 184 ? -18.267 2.686 2.446 1.00 94.19 184 GLY A O 1
ATOM 1462 N N . ALA A 1 185 ? -17.944 2.660 0.225 1.00 92.38 185 ALA A N 1
ATOM 1463 C CA . ALA A 1 185 ? -17.833 1.202 0.126 1.00 92.38 185 ALA A CA 1
ATOM 1464 C C . ALA A 1 185 ? -16.620 0.640 0.893 1.00 92.38 185 ALA A C 1
ATOM 1466 O O . ALA A 1 185 ? -16.714 -0.433 1.487 1.00 92.38 185 ALA A O 1
ATOM 1467 N N . LEU A 1 186 ? -15.500 1.372 0.918 1.00 94.00 186 LEU A N 1
ATOM 1468 C CA . LEU A 1 186 ? -14.310 0.988 1.679 1.00 94.00 186 LEU A CA 1
ATOM 1469 C C . LEU A 1 186 ? -14.595 1.041 3.183 1.00 94.00 186 LEU A C 1
ATOM 1471 O O . LEU A 1 186 ? -14.297 0.092 3.898 1.00 94.00 186 LEU A O 1
ATOM 1475 N N . VAL A 1 187 ? -15.231 2.118 3.652 1.00 95.69 187 VAL A N 1
ATOM 1476 C CA . VAL A 1 187 ? -15.599 2.293 5.065 1.00 95.69 187 VAL A CA 1
ATOM 1477 C C . VAL A 1 187 ? -16.580 1.215 5.527 1.00 95.69 187 VAL A C 1
ATOM 1479 O O . VAL A 1 187 ? -16.394 0.662 6.609 1.00 95.69 187 VAL A O 1
ATOM 1482 N N . SER A 1 188 ? -17.599 0.889 4.727 1.00 94.19 188 SER A N 1
ATOM 1483 C CA . SER A 1 188 ? -18.531 -0.196 5.061 1.00 94.19 188 SER A CA 1
ATOM 1484 C C . SER A 1 188 ? -17.802 -1.530 5.208 1.00 94.19 188 SER A C 1
ATOM 1486 O O . SER A 1 188 ? -17.976 -2.212 6.214 1.00 94.19 188 SER A O 1
ATOM 1488 N N . LYS A 1 189 ? -16.907 -1.851 4.265 1.00 91.75 189 LYS A N 1
ATOM 1489 C CA . LYS A 1 189 ? -16.102 -3.075 4.309 1.00 91.75 189 LYS A CA 1
ATOM 1490 C C . LYS A 1 189 ? -15.208 -3.154 5.551 1.00 91.75 189 LYS A C 1
ATOM 1492 O O . LYS A 1 189 ? -15.082 -4.224 6.140 1.00 91.75 189 LYS A O 1
ATOM 1497 N N . LEU A 1 190 ? -14.601 -2.039 5.958 1.00 94.50 190 LEU A N 1
ATOM 1498 C CA . LEU A 1 190 ? -13.794 -1.973 7.181 1.00 94.50 190 LEU A CA 1
ATOM 1499 C C . LEU A 1 190 ? -14.625 -2.297 8.425 1.00 94.50 190 LEU A C 1
ATOM 1501 O O . LEU A 1 190 ? -14.251 -3.163 9.210 1.00 94.50 190 LEU A O 1
ATOM 1505 N N . LYS A 1 191 ? -15.789 -1.655 8.560 1.00 93.88 191 LYS A N 1
ATOM 1506 C CA . LYS A 1 191 ? -16.704 -1.872 9.689 1.00 93.88 191 LYS A CA 1
ATOM 1507 C C . LYS A 1 191 ? -17.228 -3.304 9.752 1.00 93.88 191 LYS A C 1
ATOM 1509 O O . LYS A 1 191 ? -17.306 -3.875 10.836 1.00 93.88 191 LYS A O 1
ATOM 1514 N N . GLU A 1 192 ? -17.541 -3.894 8.600 1.00 91.81 192 GLU A N 1
ATOM 1515 C CA . GLU A 1 192 ? -17.889 -5.315 8.498 1.00 91.81 192 GLU A CA 1
ATOM 1516 C C . GLU A 1 192 ? -16.735 -6.206 8.971 1.00 91.81 192 GLU A C 1
ATOM 1518 O O . GLU A 1 192 ? -16.956 -7.107 9.777 1.00 91.81 192 GLU A O 1
ATOM 1523 N N . GLY A 1 193 ? -15.504 -5.917 8.534 1.00 90.38 193 GLY A N 1
ATOM 1524 C CA . GLY A 1 193 ? -14.304 -6.663 8.921 1.00 90.38 193 GLY A CA 1
ATOM 1525 C C . GLY A 1 193 ? -13.971 -6.596 10.416 1.00 90.38 193 GLY A C 1
ATOM 1526 O O . GLY A 1 193 ? -13.460 -7.569 10.963 1.00 90.38 193 GLY A O 1
ATOM 1527 N N . TRP A 1 194 ? -14.296 -5.490 11.089 1.00 93.62 194 TRP A N 1
ATOM 1528 C CA . TRP A 1 194 ? -14.106 -5.330 12.538 1.00 93.62 194 TRP A CA 1
ATOM 1529 C C . TRP A 1 194 ? -15.305 -5.792 13.380 1.00 93.62 194 TRP A C 1
ATOM 1531 O O . TRP A 1 194 ? -15.251 -5.736 14.606 1.00 93.62 194 TRP A O 1
ATOM 1541 N N . GLY A 1 195 ? -16.390 -6.258 12.751 1.00 84.44 195 GLY A N 1
ATOM 1542 C CA . GLY A 1 195 ? -17.592 -6.718 13.454 1.00 84.44 195 GLY A CA 1
ATOM 1543 C C . GLY A 1 195 ? -18.505 -5.599 13.974 1.00 84.44 195 GLY A C 1
ATOM 1544 O O . GLY A 1 195 ? -19.382 -5.855 14.797 1.00 84.44 195 GLY A O 1
ATOM 1545 N N . GLU A 1 196 ? -18.361 -4.364 13.485 1.00 69.56 196 GLU A N 1
ATOM 1546 C CA . GLU A 1 196 ? -19.186 -3.216 13.896 1.00 69.56 196 GLU A CA 1
ATOM 1547 C C . GLU A 1 196 ? -20.584 -3.191 13.246 1.00 69.56 196 GLU A C 1
ATOM 1549 O O . GLU A 1 196 ? -21.439 -2.386 13.621 1.00 69.56 196 GLU A O 1
ATOM 1554 N N . SER A 1 197 ? -20.862 -4.086 12.295 1.00 53.94 197 SER A N 1
ATOM 1555 C CA . SER A 1 197 ? -22.102 -4.086 11.501 1.00 53.94 197 SER A CA 1
ATOM 1556 C C . SER A 1 197 ? -23.361 -4.599 12.229 1.00 53.94 197 SER A C 1
ATOM 1558 O O . SER A 1 197 ? -24.383 -4.825 11.586 1.00 53.94 197 SER A O 1
ATOM 1560 N N . GLY A 1 198 ? -23.333 -4.761 13.560 1.00 45.03 198 GLY A N 1
ATOM 1561 C CA . GLY A 1 198 ? -24.426 -5.370 14.341 1.00 45.03 198 GLY A CA 1
ATOM 1562 C C . GLY A 1 198 ? -25.015 -4.551 15.499 1.00 45.03 198 GLY A C 1
ATOM 1563 O O . GLY A 1 198 ? -26.080 -4.907 15.998 1.00 45.03 198 GLY A O 1
ATOM 1564 N N . ALA A 1 199 ? -24.403 -3.445 15.934 1.00 41.72 199 ALA A N 1
ATOM 1565 C CA . ALA A 1 199 ? -24.858 -2.748 17.150 1.00 41.72 199 ALA A CA 1
ATOM 1566 C C . ALA A 1 199 ? -26.086 -1.830 16.947 1.00 41.72 199 ALA A C 1
ATOM 1568 O O . ALA A 1 199 ? -26.715 -1.413 17.917 1.00 41.72 199 ALA A O 1
ATOM 1569 N N . ALA A 1 200 ? -26.464 -1.528 15.700 1.00 41.84 200 ALA A N 1
ATOM 1570 C CA . ALA A 1 200 ? -27.584 -0.629 15.395 1.00 41.84 200 ALA A CA 1
ATOM 1571 C C . ALA A 1 200 ? -28.925 -1.342 15.115 1.00 41.84 200 ALA A C 1
ATOM 1573 O O . ALA A 1 200 ? -29.938 -0.667 14.941 1.00 41.84 200 ALA A O 1
ATOM 1574 N N . ALA A 1 201 ? -28.959 -2.681 15.079 1.00 38.94 201 ALA A N 1
ATOM 1575 C CA . ALA A 1 201 ? -30.142 -3.453 14.675 1.00 38.94 201 ALA A CA 1
ATOM 1576 C C . ALA A 1 201 ? -30.912 -4.129 15.832 1.00 38.94 201 ALA A C 1
ATOM 1578 O O . ALA A 1 201 ? -31.907 -4.796 15.573 1.00 38.94 201 ALA A O 1
ATOM 1579 N N . LEU A 1 202 ? -30.497 -3.950 17.095 1.00 37.31 202 LEU A N 1
ATOM 1580 C CA . LEU A 1 202 ? -31.135 -4.585 18.267 1.00 37.31 202 LEU A CA 1
ATOM 1581 C C . LEU A 1 202 ? -31.840 -3.620 19.238 1.00 37.31 202 LEU A C 1
ATOM 1583 O O . LEU A 1 202 ? -32.241 -4.039 20.315 1.00 37.31 202 LEU A O 1
ATOM 1587 N N . ASN A 1 203 ? -32.046 -2.354 18.860 1.00 37.22 203 ASN A N 1
ATOM 1588 C CA . ASN A 1 203 ? -32.808 -1.387 19.666 1.00 37.22 203 ASN A CA 1
ATOM 1589 C C . ASN A 1 203 ? -33.896 -0.672 18.843 1.00 37.22 203 ASN A C 1
ATOM 1591 O O . ASN A 1 203 ? -33.921 0.560 18.774 1.00 37.22 203 ASN A O 1
ATOM 1595 N N . ARG A 1 204 ? -34.787 -1.439 18.205 1.00 34.69 204 ARG A N 1
ATOM 1596 C CA . ARG A 1 204 ? -36.115 -0.969 17.783 1.00 34.69 204 ARG A CA 1
ATOM 1597 C C . ARG A 1 204 ? -37.156 -2.050 17.994 1.00 34.69 204 ARG A C 1
ATOM 1599 O O . ARG A 1 204 ? -36.844 -3.212 17.663 1.00 34.69 204 ARG A O 1
#

Radius of gyration: 17.07 Å; chains: 1; bounding box: 56×36×46 Å